Protein AF-A0A2L2WV70-F1 (afdb_monomer_lite)

Sequence (274 aa):
MVDFIDPRLIEHARKYSQLRMFSKGEVVRFGTEYWQCLVPHGYEAGEIHLPGVKAWREAEIIPWEPNLEWEKNQVCSYNEQFYQFLDEPEPAESSESNPDDGVVSVNEDDSDIEEEPTAPNPPVEEPVLTPEEDDRWGLIGEYSEELEYDYSENARDYVVAEGTVFYPVLNPNPDKLVEGVNITRDDPRNANIVAHMSRIALYHLHSIISPTNISETRRWAYEDSIQWLYNASKFKINPQLPRKREHDSCMPKVDWACATFQRDYDPNENAWLI

Radius of gyration: 33.63 Å; chains: 1; bounding box: 84×86×74 Å

pLDDT: mean 72.92, std 17.64, range [30.83, 96.5]

Secondary structure (DSSP, 8-state):
------HHHHHTPEEP-TTS-B-TT-EEEETTEEEE-SS-BBGGGTB-PPTT---EEEPPEEE--TT----TT-EEEETTEEEEE-SS-----------------------------PPPPPP-------TTT-TTEEEPPBP-TTS-----TT----EEETTEEEEESS--SPPP--BTTTB-SS--S-HHHHHHHHHHHHHHHHHHH-TT---HHHHHHHHHHHHHHHHHHTTSS---PPPPBPTTT-SBP--S------S---TTS-TT--

Foldseek 3Di:
DCPDQPVVLVVVADADDLQDWDDQQHWHDYDPDIDGHNHTDHDVSVHRDDPPDDQKDFADEDADDFPDDDDAQHWYDDPLFIKGFHVDQDPPPPPDDDDDDDDDDDDDDDDDDDDDDDDDDDPPPDPRDDLVGDSRIDTQEADDPVDDDDLPPPRQRWHDDPSTIMGGPHPPDDDDDDDPPNDDDPDPDQPLCVQLVVLQVVLVVCCVVPVPDDDPVSVVSNVVSVVVVVCVVVVVDQSQDQADQDPPPRHRDDDPPPPPVDPDDDSNDDPPPD

Structure (mmCIF, N/CA/C/O backbone):
data_AF-A0A2L2WV70-F1
#
_entry.id   AF-A0A2L2WV70-F1
#
loop_
_atom_site.group_PDB
_atom_site.id
_atom_site.type_symbol
_atom_site.label_atom_id
_atom_site.label_alt_id
_atom_site.label_comp_id
_atom_site.label_asym_id
_atom_site.label_entity_id
_atom_site.label_seq_id
_atom_site.pdbx_PDB_ins_code
_atom_site.Cartn_x
_atom_site.Cartn_y
_atom_site.Cartn_z
_atom_site.occupancy
_atom_site.B_iso_or_equiv
_atom_site.auth_seq_id
_atom_site.auth_comp_id
_atom_site.auth_asym_id
_atom_site.auth_atom_id
_atom_site.pdbx_PDB_model_num
ATOM 1 N N . MET A 1 1 ? -8.741 18.364 18.246 1.00 36.00 1 MET A N 1
ATOM 2 C CA . MET A 1 1 ? -9.370 19.200 17.199 1.00 36.00 1 MET A CA 1
ATOM 3 C C . MET A 1 1 ? -8.671 20.551 17.125 1.00 36.00 1 MET A C 1
ATOM 5 O O . MET A 1 1 ? -8.856 21.379 18.009 1.00 36.00 1 MET A O 1
ATOM 9 N N . VAL A 1 2 ? -7.814 20.756 16.122 1.00 43.88 2 VAL A N 1
ATOM 10 C CA . VAL A 1 2 ? -7.314 22.090 15.751 1.00 43.88 2 VAL A CA 1
ATOM 11 C C . VAL A 1 2 ? -7.792 22.323 14.323 1.00 43.88 2 VAL A C 1
ATOM 13 O O . VAL A 1 2 ? -7.069 22.075 13.367 1.00 43.88 2 VAL A O 1
ATOM 16 N N . ASP A 1 3 ? -9.050 22.737 14.181 1.00 55.25 3 ASP A N 1
ATOM 17 C CA . ASP A 1 3 ? -9.728 22.857 12.878 1.00 55.25 3 ASP A CA 1
ATOM 18 C C . ASP A 1 3 ? -9.296 24.103 12.082 1.00 55.25 3 ASP A C 1
ATOM 20 O O . ASP A 1 3 ? -9.877 24.434 11.049 1.00 55.25 3 ASP A O 1
ATOM 24 N N . PHE A 1 4 ? -8.270 24.821 12.551 1.00 69.31 4 PHE A N 1
ATOM 25 C CA . PHE A 1 4 ? -7.798 26.057 11.941 1.00 69.31 4 PHE A CA 1
ATOM 26 C C . PHE A 1 4 ? -6.274 26.065 11.807 1.00 69.31 4 PHE A C 1
ATOM 28 O O . PHE A 1 4 ? -5.544 26.339 12.760 1.00 69.31 4 PHE A O 1
ATOM 35 N N . ILE A 1 5 ? -5.793 25.782 10.596 1.00 72.44 5 ILE A N 1
ATOM 36 C CA . ILE A 1 5 ? -4.390 25.975 10.219 1.00 72.44 5 ILE A CA 1
ATOM 37 C C . ILE A 1 5 ? -4.166 27.476 9.992 1.00 72.44 5 ILE A C 1
ATOM 39 O O . ILE A 1 5 ? -4.899 28.094 9.220 1.00 72.44 5 ILE A O 1
ATOM 43 N N . ASP A 1 6 ? -3.152 28.066 10.638 1.00 80.12 6 ASP A N 1
ATOM 44 C CA . ASP A 1 6 ? -2.817 29.488 10.466 1.00 80.12 6 ASP A CA 1
ATOM 45 C C . ASP A 1 6 ? -2.589 29.807 8.969 1.00 80.12 6 ASP A C 1
ATOM 47 O O . ASP A 1 6 ? -1.696 29.216 8.347 1.00 80.12 6 ASP A O 1
ATOM 51 N N . PRO A 1 7 ? -3.345 30.755 8.375 1.00 79.50 7 PRO A N 1
ATOM 52 C CA . PRO A 1 7 ? -3.210 31.139 6.971 1.00 79.50 7 PRO A CA 1
ATOM 53 C C . PRO A 1 7 ? -1.781 31.507 6.551 1.00 79.50 7 PRO A C 1
ATOM 55 O O . PRO A 1 7 ? -1.397 31.279 5.405 1.00 79.50 7 PRO A O 1
ATOM 58 N N . ARG A 1 8 ? -0.953 32.021 7.470 1.00 79.94 8 ARG A N 1
ATOM 59 C CA . ARG A 1 8 ? 0.455 32.355 7.182 1.00 79.94 8 ARG A CA 1
ATOM 60 C C . ARG A 1 8 ? 1.316 31.124 6.898 1.00 79.94 8 ARG A C 1
ATOM 62 O O . ARG A 1 8 ? 2.285 31.203 6.140 1.00 79.94 8 ARG A O 1
ATOM 69 N N . LEU A 1 9 ? 0.970 29.989 7.503 1.00 78.50 9 LEU A N 1
ATOM 70 C CA . LEU A 1 9 ? 1.657 28.717 7.289 1.00 78.50 9 LEU A CA 1
ATOM 71 C C . LEU A 1 9 ? 1.251 28.077 5.955 1.00 78.50 9 LEU A C 1
ATOM 73 O O . LEU A 1 9 ? 2.065 27.398 5.334 1.00 78.50 9 LEU A O 1
ATOM 77 N N . ILE A 1 10 ? 0.032 28.349 5.479 1.00 82.50 10 ILE A N 1
ATOM 78 C CA . ILE A 1 10 ? -0.484 27.879 4.184 1.00 82.50 10 ILE A CA 1
ATOM 79 C C . ILE A 1 10 ? 0.299 28.501 3.018 1.00 82.50 10 ILE A C 1
ATOM 81 O O . ILE A 1 10 ? 0.638 27.799 2.066 1.00 82.50 10 ILE A O 1
ATOM 85 N N . GLU A 1 11 ? 0.647 29.789 3.101 1.00 79.75 11 GLU A N 1
ATOM 86 C CA . GLU A 1 11 ? 1.431 30.480 2.060 1.00 79.75 11 GLU A CA 1
ATOM 87 C C . GLU A 1 11 ? 2.828 29.871 1.861 1.00 79.75 11 GLU A C 1
ATOM 89 O O . GLU A 1 11 ? 3.354 29.850 0.748 1.00 79.75 11 GLU A O 1
ATOM 94 N N . HIS A 1 12 ? 3.413 29.330 2.932 1.00 81.56 12 HIS A N 1
ATOM 95 C CA . HIS A 1 12 ? 4.739 28.711 2.923 1.00 81.56 12 HIS A CA 1
ATOM 96 C C . HIS A 1 12 ? 4.683 27.181 2.783 1.00 81.56 12 HIS A C 1
ATOM 98 O O . HIS A 1 12 ? 5.727 26.520 2.798 1.00 81.56 12 HIS A O 1
ATOM 104 N N . ALA A 1 13 ? 3.483 26.610 2.631 1.00 83.44 13 ALA A N 1
ATOM 105 C CA . ALA A 1 13 ? 3.284 25.171 2.606 1.00 83.44 13 ALA A CA 1
ATOM 106 C C . ALA A 1 13 ? 3.893 24.549 1.345 1.00 83.44 13 ALA A C 1
ATOM 108 O O . ALA A 1 13 ? 3.518 24.834 0.203 1.00 83.44 13 ALA A O 1
ATOM 109 N N . ARG A 1 14 ? 4.840 23.635 1.554 1.00 84.75 14 ARG A N 1
ATOM 110 C CA . ARG A 1 14 ? 5.476 22.875 0.472 1.00 84.75 14 ARG A CA 1
ATOM 111 C C . ARG A 1 14 ? 4.617 21.674 0.093 1.00 84.75 14 ARG A C 1
ATOM 113 O O . ARG A 1 14 ? 3.838 21.175 0.899 1.00 84.75 14 ARG A O 1
ATOM 120 N N . LYS A 1 15 ? 4.772 21.174 -1.137 1.00 85.88 15 LYS A N 1
ATOM 121 C CA . LYS A 1 15 ? 4.115 19.928 -1.556 1.00 85.88 15 LYS A CA 1
ATOM 122 C C . LYS A 1 15 ? 4.606 18.773 -0.675 1.00 85.88 15 LYS A C 1
ATOM 124 O O . LYS A 1 15 ? 5.816 18.629 -0.493 1.00 85.88 15 LYS A O 1
ATOM 129 N N . TYR A 1 16 ? 3.680 17.966 -0.164 1.00 82.94 16 TYR A N 1
ATOM 130 C CA . TYR A 1 16 ? 4.010 16.753 0.575 1.00 82.94 16 TYR A CA 1
ATOM 131 C C . TYR A 1 16 ? 4.890 15.822 -0.275 1.00 82.94 16 TYR A C 1
ATOM 133 O O . TYR A 1 16 ? 4.695 15.684 -1.488 1.00 82.94 16 TYR A O 1
ATOM 141 N N . SER A 1 17 ? 5.868 15.199 0.377 1.00 78.19 17 SER A N 1
ATOM 142 C CA . SER A 1 17 ? 6.787 14.223 -0.201 1.00 78.19 17 SER A CA 1
ATOM 143 C C . SER A 1 17 ? 7.131 13.191 0.865 1.00 78.19 17 SER A C 1
ATOM 145 O O . SER A 1 17 ? 7.567 13.575 1.945 1.00 78.19 17 SER A O 1
ATOM 147 N N . GLN A 1 18 ? 6.998 11.904 0.540 1.00 70.69 18 GLN A N 1
ATOM 148 C CA . GLN A 1 18 ? 7.358 10.790 1.432 1.00 70.69 18 GLN A CA 1
ATOM 149 C C . GLN A 1 18 ? 8.866 10.720 1.724 1.00 70.69 18 GLN A C 1
ATOM 151 O O . GLN A 1 18 ? 9.280 10.117 2.703 1.00 70.69 18 GLN A O 1
ATOM 156 N N . LEU A 1 19 ? 9.696 11.345 0.882 1.00 73.38 19 LEU A N 1
ATOM 157 C CA . LEU A 1 19 ? 11.157 11.359 1.028 1.00 73.38 19 LEU A CA 1
ATOM 158 C C . LEU A 1 19 ? 11.665 12.496 1.926 1.00 73.38 19 LEU A C 1
ATOM 160 O O . LEU A 1 19 ? 12.873 12.695 2.043 1.00 73.38 19 LEU A O 1
ATOM 164 N N . ARG A 1 20 ? 10.764 13.312 2.480 1.00 76.69 20 ARG A N 1
ATOM 165 C CA . ARG A 1 20 ? 11.112 14.477 3.292 1.00 76.69 20 ARG A CA 1
ATOM 166 C C . ARG A 1 20 ? 10.690 14.249 4.737 1.00 76.69 20 ARG A C 1
ATOM 168 O O . ARG A 1 20 ? 9.713 13.566 5.002 1.00 76.69 20 ARG A O 1
ATOM 175 N N . MET A 1 21 ? 11.439 14.861 5.643 1.00 81.69 21 MET A N 1
ATOM 176 C CA . MET A 1 21 ? 11.140 14.898 7.067 1.00 81.69 21 MET A CA 1
ATOM 177 C C . MET A 1 21 ? 10.336 16.150 7.410 1.00 81.69 21 MET A C 1
ATOM 179 O O . MET A 1 21 ? 10.598 17.221 6.848 1.00 81.69 21 MET A O 1
ATOM 183 N N . PHE A 1 22 ? 9.393 16.015 8.337 1.00 83.56 22 PHE A N 1
ATOM 184 C CA . PHE A 1 22 ? 8.506 17.090 8.769 1.00 83.56 22 PHE A CA 1
ATOM 185 C C . PHE A 1 22 ? 8.574 17.263 10.279 1.00 83.56 22 PHE A C 1
ATOM 187 O O . PHE A 1 22 ? 8.309 16.339 11.046 1.00 83.56 22 PHE A O 1
ATOM 194 N N . SER A 1 23 ? 8.883 18.480 10.712 1.00 84.50 23 SER A N 1
ATOM 195 C CA . SER A 1 23 ? 8.865 18.830 12.131 1.00 84.50 23 SER A CA 1
ATOM 196 C C . SER A 1 23 ? 7.436 19.097 12.605 1.00 84.50 23 SER A C 1
ATOM 198 O O . SER A 1 23 ? 6.591 19.558 11.833 1.00 84.50 23 SER A O 1
ATOM 200 N N . LYS A 1 24 ? 7.173 18.877 13.898 1.00 86.25 24 LYS A N 1
ATOM 201 C CA . LYS A 1 24 ? 5.904 19.260 14.533 1.00 86.25 24 LYS A CA 1
ATOM 202 C C . LYS A 1 24 ? 5.586 20.736 14.252 1.00 86.25 24 LYS A C 1
ATOM 204 O O . LYS A 1 24 ? 6.409 21.615 14.496 1.00 86.25 24 LYS A O 1
ATOM 209 N N . GLY A 1 25 ? 4.389 20.993 13.739 1.00 84.81 25 GLY A N 1
ATOM 210 C CA . GLY A 1 25 ? 3.869 22.300 13.349 1.00 84.81 25 GLY A CA 1
ATOM 211 C C . GLY A 1 25 ? 4.066 22.674 11.874 1.00 84.81 25 GLY A C 1
ATOM 212 O O . GLY A 1 25 ? 3.448 23.645 11.441 1.00 84.81 25 GLY A O 1
ATOM 213 N N . GLU A 1 26 ? 4.871 21.938 11.093 1.00 86.25 26 GLU A N 1
ATOM 214 C CA . GLU A 1 26 ? 5.066 22.216 9.659 1.00 86.25 26 GLU A CA 1
ATOM 215 C C . GLU A 1 26 ? 3.785 21.930 8.859 1.00 86.25 26 GLU A C 1
ATOM 217 O O . GLU A 1 26 ? 3.122 20.915 9.076 1.00 86.25 26 GLU A O 1
ATOM 222 N N . VAL A 1 27 ? 3.439 22.819 7.920 1.00 87.06 27 VAL A N 1
ATOM 223 C CA . VAL A 1 27 ? 2.268 22.664 7.045 1.00 87.06 27 VAL A CA 1
ATOM 224 C C . VAL A 1 27 ? 2.701 22.215 5.656 1.00 87.06 27 VAL A C 1
ATOM 226 O O . VAL A 1 27 ? 3.612 22.780 5.044 1.00 87.06 27 VAL A O 1
ATOM 229 N N . VAL A 1 28 ? 2.016 21.200 5.138 1.00 86.75 28 VAL A N 1
ATOM 230 C CA . VAL A 1 28 ? 2.267 20.611 3.825 1.00 86.75 28 VAL A CA 1
ATOM 231 C C . VAL A 1 28 ? 1.004 20.623 2.980 1.00 86.75 28 VAL A C 1
ATOM 233 O O . VAL A 1 28 ? -0.111 20.519 3.483 1.00 86.75 28 VAL A O 1
ATOM 236 N N . ARG A 1 29 ? 1.181 20.731 1.665 1.00 86.25 29 ARG A N 1
ATOM 237 C CA . ARG A 1 29 ? 0.100 20.663 0.683 1.00 86.25 29 ARG A CA 1
ATOM 238 C C . ARG A 1 29 ? 0.059 19.279 0.043 1.00 86.25 29 ARG A C 1
ATOM 240 O O . ARG A 1 29 ? 1.031 18.880 -0.606 1.00 86.25 29 ARG A O 1
ATOM 247 N N . PHE A 1 30 ? -1.066 18.584 0.158 1.00 82.12 30 PHE A N 1
ATOM 248 C CA . PHE A 1 30 ? -1.310 17.295 -0.491 1.00 82.12 30 PHE A CA 1
ATOM 249 C C . PHE A 1 30 ? -2.616 17.366 -1.290 1.00 82.12 30 PHE A C 1
ATOM 251 O O . PHE A 1 30 ? -3.676 17.647 -0.743 1.00 82.12 30 PHE A O 1
ATOM 258 N N . GLY A 1 31 ? -2.536 17.176 -2.611 1.00 80.75 31 GLY A N 1
ATOM 259 C CA . GLY A 1 31 ? -3.683 17.392 -3.498 1.00 80.75 31 GLY A CA 1
ATOM 260 C C . GLY A 1 31 ? -4.197 18.837 -3.434 1.00 80.75 31 GLY A C 1
ATOM 261 O O . GLY A 1 31 ? -3.449 19.778 -3.722 1.00 80.75 31 GLY A O 1
ATOM 262 N N . THR A 1 32 ? -5.471 18.992 -3.071 1.00 81.75 32 THR A N 1
ATOM 263 C CA . THR A 1 32 ? -6.164 20.278 -2.868 1.00 81.75 32 THR A CA 1
ATOM 264 C C . THR A 1 32 ? -6.223 20.718 -1.404 1.00 81.75 32 THR A C 1
ATOM 266 O O . THR A 1 32 ? -6.763 21.782 -1.120 1.00 81.75 32 THR A O 1
ATOM 269 N N . GLU A 1 33 ? -5.670 19.927 -0.485 1.00 85.06 33 GLU A N 1
ATOM 270 C CA . GLU A 1 33 ? -5.794 20.122 0.959 1.00 85.06 33 GLU A CA 1
ATOM 271 C C . GLU A 1 33 ? -4.450 20.487 1.606 1.00 85.06 33 GLU A C 1
ATOM 273 O O . GLU A 1 33 ? -3.365 20.237 1.060 1.00 85.06 33 GLU A O 1
ATOM 278 N N . TYR A 1 34 ? -4.535 21.088 2.793 1.00 85.12 34 TYR A N 1
ATOM 279 C CA . TYR A 1 34 ? -3.396 21.469 3.621 1.00 85.12 34 TYR A CA 1
ATOM 280 C C . TYR A 1 34 ? -3.439 20.695 4.931 1.00 85.12 34 TYR A C 1
ATOM 282 O O . TYR A 1 34 ? -4.487 20.591 5.562 1.00 85.12 34 TYR A O 1
ATOM 290 N N . TRP A 1 35 ? -2.287 20.176 5.335 1.00 82.81 35 TRP A N 1
ATOM 291 C CA . TRP A 1 35 ? -2.136 19.316 6.502 1.00 82.81 35 TRP A CA 1
ATOM 292 C C . TRP A 1 35 ? -1.059 19.892 7.413 1.00 82.81 35 TRP A C 1
ATOM 294 O O . TRP A 1 35 ? 0.006 20.272 6.927 1.00 82.81 35 TRP A O 1
ATOM 304 N N . GLN A 1 36 ? -1.322 19.956 8.718 1.00 85.25 36 GLN A N 1
ATOM 305 C CA . GLN A 1 36 ? -0.337 20.365 9.716 1.00 85.25 36 GLN A CA 1
ATOM 306 C C . GLN A 1 36 ? 0.219 19.138 10.438 1.00 85.25 36 GLN A C 1
ATOM 308 O O . GLN A 1 36 ? -0.527 18.305 10.943 1.00 85.25 36 GLN A O 1
ATOM 313 N N . CYS A 1 37 ? 1.541 19.044 10.501 1.00 81.06 37 CYS A N 1
ATOM 314 C CA . CYS A 1 37 ? 2.252 17.981 11.192 1.00 81.06 37 CYS A CA 1
ATOM 315 C C . CYS A 1 37 ? 2.047 18.104 12.715 1.00 81.06 37 CYS A C 1
ATOM 317 O O . CYS A 1 37 ? 2.494 19.079 13.316 1.00 81.06 37 CYS A O 1
ATOM 319 N N . LEU A 1 38 ? 1.367 17.151 13.359 1.00 80.62 38 LEU A N 1
ATOM 320 C CA . LEU A 1 38 ? 1.151 17.159 14.819 1.00 80.62 38 LEU A CA 1
ATOM 321 C C . LEU A 1 38 ? 2.256 16.420 15.587 1.00 80.62 38 LEU A C 1
ATOM 323 O O . LEU A 1 38 ? 2.595 16.804 16.711 1.00 80.62 38 LEU A O 1
ATOM 327 N N . VAL A 1 39 ? 2.836 15.401 14.955 1.00 77.81 39 VAL A N 1
ATOM 328 C CA . VAL A 1 39 ? 3.899 14.532 15.474 1.00 77.81 39 VAL A CA 1
ATOM 329 C C . VAL A 1 39 ? 5.042 14.537 14.455 1.00 77.81 39 VAL A C 1
ATOM 331 O O . VAL A 1 39 ? 4.746 14.444 13.266 1.00 77.81 39 VAL A O 1
ATOM 334 N N . PRO A 1 40 ? 6.319 14.685 14.867 1.00 80.19 40 PRO A N 1
ATOM 335 C CA . PRO A 1 40 ? 7.453 14.657 13.943 1.00 80.19 40 PRO A CA 1
ATOM 336 C C . PRO A 1 40 ? 7.425 13.416 13.044 1.00 80.19 40 PRO A C 1
ATOM 338 O O . PRO A 1 40 ? 7.212 12.311 13.525 1.00 80.19 40 PRO A O 1
ATOM 341 N N . HIS A 1 41 ? 7.646 13.606 11.745 1.00 72.56 41 HIS A N 1
ATOM 342 C CA . HIS A 1 41 ? 7.493 12.568 10.723 1.00 72.56 41 HIS A CA 1
ATOM 343 C C . HIS A 1 41 ? 8.762 12.443 9.877 1.00 72.56 41 HIS A C 1
ATOM 345 O O . HIS A 1 41 ? 9.409 13.446 9.552 1.00 72.56 41 HIS A O 1
ATOM 351 N N . GLY A 1 42 ? 9.111 11.213 9.507 1.00 69.81 42 GLY A N 1
ATOM 352 C CA . GLY A 1 42 ? 10.231 10.893 8.629 1.00 69.81 42 GLY A CA 1
ATOM 353 C C . GLY A 1 42 ? 11.110 9.764 9.160 1.00 69.81 42 GLY A C 1
ATOM 354 O O . GLY A 1 42 ? 10.938 9.278 10.273 1.00 69.81 42 GLY A O 1
ATOM 355 N N . TYR A 1 43 ? 12.099 9.375 8.354 1.00 66.94 43 TYR A N 1
ATOM 356 C CA . TYR A 1 43 ? 12.969 8.227 8.633 1.00 66.94 43 TYR A CA 1
ATOM 357 C C . TYR A 1 43 ? 13.681 8.296 9.997 1.00 66.94 43 TYR A C 1
ATOM 359 O O . TYR A 1 43 ? 13.702 7.303 10.713 1.00 66.94 43 TYR A O 1
ATOM 367 N N . GLU A 1 44 ? 14.222 9.455 10.397 1.00 69.25 44 GLU A N 1
ATOM 368 C CA . GLU A 1 44 ? 14.896 9.572 11.708 1.00 69.25 44 GLU A CA 1
ATOM 369 C C . GLU A 1 44 ? 13.918 9.557 12.890 1.00 69.25 44 GLU A C 1
ATOM 371 O O . GLU A 1 44 ? 14.327 9.275 14.011 1.00 69.25 44 GLU A O 1
ATOM 376 N N . ALA A 1 45 ? 12.641 9.866 12.651 1.00 64.19 45 ALA A N 1
ATOM 377 C CA . ALA A 1 45 ? 11.602 9.835 13.674 1.00 64.19 45 ALA A CA 1
ATOM 378 C C . ALA A 1 45 ? 10.958 8.445 13.817 1.00 64.19 45 ALA A C 1
ATOM 380 O O . ALA A 1 45 ? 10.141 8.260 14.708 1.00 64.19 45 ALA A O 1
ATOM 381 N N . GLY A 1 46 ? 11.296 7.486 12.943 1.00 61.81 46 GLY A N 1
ATOM 382 C CA . GLY A 1 46 ? 10.689 6.150 12.925 1.00 61.81 46 GLY A CA 1
ATOM 383 C C . GLY A 1 46 ? 9.240 6.117 12.429 1.00 61.81 46 GLY A C 1
ATOM 384 O O . GLY A 1 46 ? 8.648 5.048 12.375 1.00 61.81 46 GLY A O 1
ATOM 385 N N . GLU A 1 47 ? 8.688 7.262 12.021 1.00 62.84 47 GLU A N 1
ATOM 386 C CA . GLU A 1 47 ? 7.261 7.441 11.763 1.00 62.84 47 GLU A CA 1
ATOM 387 C C . GLU A 1 47 ? 7.007 7.891 10.321 1.00 62.84 47 GLU A C 1
ATOM 389 O O . GLU A 1 47 ? 7.229 9.055 9.966 1.00 62.84 47 GLU A O 1
ATOM 394 N N . ILE A 1 48 ? 6.561 6.961 9.465 1.00 62.06 48 ILE A N 1
ATOM 395 C CA . ILE A 1 48 ? 6.291 7.195 8.036 1.00 62.06 48 ILE A CA 1
ATOM 396 C C . ILE A 1 48 ? 4.816 6.908 7.728 1.00 62.06 48 ILE A C 1
ATOM 398 O O . ILE A 1 48 ? 4.446 5.885 7.167 1.00 62.06 48 ILE A O 1
ATOM 402 N N . HIS A 1 49 ? 3.960 7.875 8.032 1.00 62.28 49 HIS A N 1
ATOM 403 C CA . HIS A 1 49 ? 2.555 7.870 7.636 1.00 62.28 49 HIS A CA 1
ATOM 404 C C . HIS A 1 49 ? 2.314 8.397 6.211 1.00 62.28 49 HIS A C 1
ATOM 406 O O . HIS A 1 49 ? 2.909 9.395 5.781 1.00 62.28 49 HIS A O 1
ATOM 412 N N . LEU A 1 50 ? 1.379 7.761 5.502 1.00 61.25 50 LEU A N 1
ATOM 413 C CA . LEU A 1 50 ? 0.813 8.252 4.247 1.00 61.25 50 LEU A CA 1
ATOM 414 C C . LEU A 1 50 ? -0.346 9.221 4.546 1.00 61.25 50 LEU A C 1
ATOM 416 O O . LEU A 1 50 ? -1.350 8.801 5.123 1.00 61.25 50 LEU A O 1
ATOM 420 N N . PRO A 1 51 ? -0.269 10.505 4.151 1.00 60.78 51 PRO A N 1
ATOM 421 C CA . PRO A 1 51 ? -1.364 11.440 4.362 1.00 60.78 51 PRO A CA 1
ATOM 422 C C . PRO A 1 51 ? -2.599 10.995 3.579 1.00 60.78 51 PRO A C 1
ATOM 424 O O . PRO A 1 51 ? -2.513 10.631 2.405 1.00 60.78 51 PRO A O 1
ATOM 427 N N . GLY A 1 52 ? -3.751 11.038 4.247 1.00 63.66 52 GLY A N 1
ATOM 428 C CA . GLY A 1 52 ? -5.041 10.625 3.693 1.00 63.66 52 GLY A CA 1
ATOM 429 C C . GLY A 1 52 ? -5.365 9.136 3.846 1.00 63.66 52 GLY A C 1
ATOM 430 O O . GLY A 1 52 ? -6.498 8.750 3.570 1.00 63.66 52 GLY A O 1
ATOM 431 N N . VAL A 1 53 ? -4.430 8.302 4.318 1.00 68.88 53 VAL A N 1
ATOM 432 C CA . VAL A 1 53 ? -4.730 6.905 4.660 1.00 68.88 53 VAL A CA 1
ATOM 433 C C . VAL A 1 53 ? -5.290 6.860 6.078 1.00 68.88 53 VAL A C 1
ATOM 435 O O . VAL A 1 53 ? -4.576 7.106 7.046 1.00 68.88 53 VAL A O 1
ATOM 438 N N . LYS A 1 54 ? -6.585 6.560 6.202 1.00 71.56 54 LYS A N 1
ATOM 439 C CA . LYS A 1 54 ? -7.224 6.245 7.485 1.00 71.56 54 LYS A CA 1
ATOM 440 C C . LYS A 1 54 ? -7.215 4.730 7.664 1.00 71.56 54 LYS A C 1
ATOM 442 O O . LYS A 1 54 ? -8.084 4.052 7.123 1.00 71.56 54 LYS A O 1
ATOM 447 N N . ALA A 1 55 ? -6.207 4.220 8.369 1.00 75.69 55 ALA A N 1
ATOM 448 C CA . ALA A 1 55 ? -6.105 2.794 8.679 1.00 75.69 55 ALA A CA 1
ATOM 449 C C . ALA A 1 55 ? -7.127 2.354 9.738 1.00 75.69 55 ALA A C 1
ATOM 451 O O . ALA A 1 55 ? -7.533 1.202 9.736 1.00 75.69 55 ALA A O 1
ATOM 452 N N . TRP A 1 56 ? -7.592 3.282 10.576 1.00 81.94 56 TRP A N 1
ATOM 453 C CA . TRP A 1 56 ? -8.517 3.027 11.679 1.00 81.94 56 TRP A CA 1
ATOM 454 C C . TRP A 1 56 ? -9.900 3.615 11.414 1.00 81.94 56 TRP A C 1
ATOM 456 O O . TRP A 1 56 ? -10.028 4.687 10.807 1.00 81.94 56 TRP A O 1
ATOM 466 N N . ARG A 1 57 ? -10.935 2.932 11.905 1.00 85.56 57 ARG A N 1
ATOM 467 C CA . ARG A 1 57 ? -12.306 3.440 11.943 1.00 85.56 57 ARG A CA 1
ATOM 468 C C . ARG A 1 57 ? -12.894 3.269 13.338 1.00 85.56 57 ARG A C 1
ATOM 470 O O . ARG A 1 57 ? -12.649 2.265 13.994 1.00 85.56 57 ARG A O 1
ATOM 477 N N . GLU A 1 58 ? -13.666 4.262 13.758 1.00 88.88 58 GLU A N 1
ATOM 478 C CA . GLU A 1 58 ? -14.454 4.208 14.989 1.00 88.88 58 GLU A CA 1
ATOM 479 C C . GLU A 1 58 ? -15.546 3.140 14.854 1.00 88.88 58 GLU A C 1
ATOM 481 O O . GLU A 1 58 ? -16.231 3.059 13.825 1.00 88.88 58 GLU A O 1
ATOM 486 N N . ALA A 1 59 ? -15.671 2.300 15.878 1.00 87.12 59 ALA A N 1
ATOM 487 C CA . ALA A 1 59 ? -16.764 1.352 16.008 1.00 87.12 59 ALA A CA 1
ATOM 488 C C . ALA A 1 59 ? -18.021 2.061 16.523 1.00 87.12 59 ALA A C 1
ATOM 490 O O . ALA A 1 59 ? -17.948 3.037 17.269 1.00 87.12 59 ALA A O 1
ATOM 491 N N . GLU A 1 60 ? -19.186 1.551 16.134 1.00 88.62 60 GLU A N 1
ATOM 492 C CA . GLU A 1 60 ? -20.445 1.974 16.735 1.00 88.62 60 GLU A CA 1
ATOM 493 C C . GLU A 1 60 ? -20.585 1.309 18.106 1.00 88.62 60 GLU A C 1
ATOM 495 O O . GLU A 1 60 ? -20.508 0.086 18.213 1.00 88.62 60 GLU A O 1
ATOM 500 N N . ILE A 1 61 ? -20.747 2.127 19.147 1.00 89.62 61 ILE A N 1
ATOM 501 C CA . ILE A 1 61 ? -20.840 1.680 20.538 1.00 89.62 61 ILE A CA 1
ATOM 502 C C . ILE A 1 61 ? -22.291 1.821 20.985 1.00 89.62 61 ILE A C 1
ATOM 504 O O . ILE A 1 61 ? -22.833 2.930 21.001 1.00 89.62 61 ILE A O 1
ATOM 508 N N . ILE A 1 62 ? -22.900 0.710 21.387 1.00 90.56 62 ILE A N 1
ATOM 509 C CA . ILE A 1 62 ? -24.288 0.663 21.857 1.00 90.56 62 ILE A CA 1
ATOM 510 C C . ILE A 1 62 ? -24.276 0.354 23.364 1.00 90.56 62 ILE A C 1
ATOM 512 O O . ILE A 1 62 ? -23.595 -0.581 23.779 1.00 90.56 62 ILE A O 1
ATOM 516 N N . PRO A 1 63 ? -24.975 1.111 24.228 1.00 90.25 63 PRO A N 1
ATOM 517 C CA . PRO A 1 63 ? -25.066 0.747 25.641 1.00 90.25 63 PRO A CA 1
ATOM 518 C C . PRO A 1 63 ? -25.744 -0.617 25.785 1.00 90.25 63 PRO A C 1
ATOM 520 O O . PRO A 1 63 ? -26.721 -0.898 25.092 1.00 90.25 63 PRO A O 1
ATOM 523 N N . TRP A 1 64 ? -25.226 -1.469 26.669 1.00 90.06 64 TRP A N 1
ATOM 524 C CA . TRP A 1 64 ? -25.817 -2.787 26.861 1.00 90.06 64 TRP A CA 1
ATOM 525 C C . TRP A 1 64 ? -27.234 -2.681 27.442 1.00 90.06 64 TRP A C 1
ATOM 527 O O . TRP A 1 64 ? -27.450 -2.028 28.467 1.00 90.06 64 TRP A O 1
ATOM 537 N N . GLU A 1 65 ? -28.190 -3.355 26.800 1.00 84.81 65 GLU A N 1
ATOM 538 C CA . GLU A 1 65 ? -29.574 -3.461 27.255 1.00 84.81 65 GLU A CA 1
ATOM 539 C C . GLU A 1 65 ? -30.019 -4.933 27.293 1.00 84.81 65 GLU A C 1
ATOM 541 O O . GLU A 1 65 ? -29.703 -5.708 26.382 1.00 84.81 65 GLU A O 1
ATOM 546 N N . PRO A 1 66 ? -30.785 -5.339 28.322 1.00 80.75 66 PRO A N 1
ATOM 547 C CA . PRO A 1 66 ? -31.284 -6.701 28.422 1.00 80.75 66 PRO A CA 1
ATOM 548 C C . PRO A 1 66 ? -32.311 -6.994 27.317 1.00 80.75 66 PRO A C 1
ATOM 550 O O . PRO A 1 66 ? -33.241 -6.216 27.104 1.00 80.75 66 PRO A O 1
ATOM 553 N N . ASN A 1 67 ? -32.190 -8.165 26.681 1.00 77.94 67 ASN A N 1
ATOM 554 C CA . ASN A 1 67 ? -33.019 -8.637 25.554 1.00 77.94 67 ASN A CA 1
ATOM 555 C C . ASN A 1 67 ? -32.824 -7.898 24.219 1.00 77.94 67 ASN A C 1
ATOM 557 O O . ASN A 1 67 ? -33.666 -8.028 23.329 1.00 77.94 67 ASN A O 1
ATOM 561 N N . LEU A 1 68 ? -31.747 -7.129 24.059 1.00 83.31 68 LEU A N 1
ATOM 562 C CA . LEU A 1 68 ? -31.357 -6.641 22.740 1.00 83.31 68 LEU A CA 1
ATOM 563 C C . LEU A 1 68 ? -30.726 -7.790 21.937 1.00 83.31 68 LEU A C 1
ATOM 565 O O . LEU A 1 68 ? -29.892 -8.528 22.461 1.00 83.31 68 LEU A O 1
ATOM 569 N N . GLU A 1 69 ? -31.133 -7.953 20.679 1.00 83.44 69 GLU A N 1
ATOM 570 C CA . GLU A 1 69 ? -30.496 -8.900 19.760 1.00 83.44 69 GLU A CA 1
ATOM 571 C C . GLU A 1 69 ? -29.208 -8.279 19.212 1.00 83.44 69 GLU A C 1
ATOM 573 O O . GLU A 1 69 ? -29.237 -7.196 18.624 1.00 83.44 69 GLU A O 1
ATOM 578 N N . TRP A 1 70 ? -28.086 -8.967 19.419 1.00 84.56 70 TRP A N 1
ATOM 579 C CA . TRP A 1 70 ? -26.763 -8.515 19.001 1.00 84.56 70 TRP A CA 1
ATOM 580 C C . TRP A 1 70 ? -26.298 -9.276 17.764 1.00 84.56 70 TRP A C 1
ATOM 582 O O . TRP A 1 70 ? -26.470 -10.489 17.659 1.00 84.56 70 TRP A O 1
ATOM 592 N N . GLU A 1 71 ? -25.681 -8.560 16.828 1.00 85.75 71 GLU A N 1
ATOM 593 C CA . GLU A 1 71 ? -25.022 -9.161 15.669 1.00 85.75 71 GLU A CA 1
ATOM 594 C C . GLU A 1 71 ? -23.530 -9.385 15.943 1.00 85.75 71 GLU A C 1
ATOM 596 O O . GLU A 1 71 ? -22.888 -8.643 16.693 1.00 85.75 71 GLU A O 1
ATOM 601 N N . LYS A 1 72 ? -22.938 -10.385 15.280 1.00 85.19 72 LYS A N 1
ATOM 602 C CA . LYS A 1 72 ? -21.509 -10.696 15.401 1.00 85.19 72 LYS A CA 1
ATOM 603 C C . LYS A 1 72 ? -20.631 -9.460 15.151 1.00 85.19 72 LYS A C 1
ATOM 605 O O . LYS A 1 72 ? -20.673 -8.850 14.078 1.00 85.19 72 LYS A O 1
ATOM 610 N N . ASN A 1 73 ? -19.728 -9.182 16.088 1.00 84.00 73 ASN A N 1
ATOM 611 C CA . ASN A 1 73 ? -18.803 -8.046 16.150 1.00 84.00 73 ASN A CA 1
ATOM 612 C C . ASN A 1 73 ? -19.425 -6.677 16.465 1.00 84.00 73 ASN A C 1
ATOM 614 O O . ASN A 1 73 ? -18.759 -5.654 16.272 1.00 84.00 73 ASN A O 1
ATOM 618 N N . GLN A 1 74 ? -20.675 -6.623 16.924 1.00 87.31 74 GLN A N 1
ATOM 619 C CA . GLN A 1 74 ? -21.184 -5.398 17.533 1.00 87.31 74 GLN A CA 1
ATOM 620 C C . GLN A 1 74 ? -20.475 -5.136 18.861 1.00 87.31 74 GLN A C 1
ATOM 622 O O . GLN A 1 74 ? -20.094 -6.070 19.569 1.00 87.31 74 GLN A O 1
ATOM 627 N N . VAL A 1 75 ? -20.279 -3.852 19.163 1.00 90.06 75 VAL A N 1
ATOM 628 C CA . VAL A 1 75 ? -19.580 -3.404 20.365 1.00 90.06 75 VAL A CA 1
ATOM 629 C C . VAL A 1 75 ? -20.589 -2.819 21.340 1.00 90.06 75 VAL A C 1
ATOM 631 O O . VAL A 1 75 ? -21.320 -1.884 20.995 1.00 90.06 75 VAL A O 1
ATOM 634 N N . CYS A 1 76 ? -20.608 -3.341 22.565 1.00 90.62 76 CYS A N 1
ATOM 635 C CA . CYS A 1 76 ? -21.419 -2.794 23.640 1.00 90.62 76 CYS A CA 1
ATOM 636 C C . CYS A 1 76 ? -20.578 -2.072 24.692 1.00 90.62 76 CYS A C 1
ATOM 638 O O . CYS A 1 76 ? -19.431 -2.444 24.939 1.00 90.62 76 CYS A O 1
ATOM 640 N N . SER A 1 77 ? -21.159 -1.070 25.352 1.00 91.25 77 SER A N 1
ATOM 641 C CA . SER A 1 77 ? -20.599 -0.492 26.577 1.00 91.25 77 SER A CA 1
ATOM 642 C C . SER A 1 77 ? -21.363 -0.971 27.810 1.00 91.25 77 SER A C 1
ATOM 644 O O . SER A 1 77 ? -22.594 -0.918 27.863 1.00 91.25 77 SER A O 1
ATOM 646 N N . TYR A 1 78 ? -20.625 -1.442 28.811 1.00 89.19 78 TYR A N 1
ATOM 647 C CA . TYR A 1 78 ? -21.155 -1.908 30.092 1.00 89.19 78 TYR A CA 1
ATOM 648 C C . TYR A 1 78 ? -20.116 -1.631 31.186 1.00 89.19 78 TYR A C 1
ATOM 650 O O . TYR A 1 78 ? -18.936 -1.878 30.975 1.00 89.19 78 TYR A O 1
ATOM 658 N N . ASN A 1 79 ? -20.524 -1.058 32.325 1.00 86.62 79 ASN A N 1
ATOM 659 C CA . ASN A 1 79 ? -19.637 -0.754 33.466 1.00 86.62 79 ASN A CA 1
ATOM 660 C C . ASN A 1 79 ? -18.317 -0.022 33.120 1.00 86.62 79 ASN A C 1
ATOM 662 O O . ASN A 1 79 ? -17.260 -0.360 33.639 1.00 86.62 79 ASN A O 1
ATOM 666 N N . GLU A 1 80 ? -18.370 0.998 32.253 1.00 85.00 80 GLU A N 1
ATOM 667 C CA . GLU A 1 80 ? -17.185 1.749 31.769 1.00 85.00 80 GLU A CA 1
ATOM 668 C C . GLU A 1 80 ? -16.189 0.917 30.936 1.00 85.00 80 GLU A C 1
ATOM 670 O O . GLU A 1 80 ? -15.128 1.414 30.561 1.00 85.00 80 GLU A O 1
ATOM 675 N N . GLN A 1 81 ? -16.548 -0.320 30.593 1.00 88.94 81 GLN A N 1
ATOM 676 C CA . GLN A 1 81 ? -15.793 -1.220 29.731 1.00 88.94 81 GLN A CA 1
ATOM 677 C C . GLN A 1 81 ? -16.531 -1.451 28.409 1.00 88.94 81 GLN A C 1
ATOM 679 O O . GLN A 1 81 ? -17.720 -1.139 28.260 1.00 88.94 81 GLN A O 1
ATOM 684 N N . PHE A 1 82 ? -15.801 -1.980 27.430 1.00 91.00 82 PHE A N 1
ATOM 685 C CA . PHE A 1 82 ? -16.321 -2.271 26.101 1.00 91.00 82 PHE A CA 1
ATOM 686 C C . PHE A 1 82 ? -16.174 -3.755 25.794 1.00 91.00 82 PHE A C 1
ATOM 688 O O . PHE A 1 82 ? -15.135 -4.348 26.082 1.00 91.00 82 PHE A O 1
ATOM 695 N N . TYR A 1 83 ? -17.202 -4.334 25.182 1.00 89.62 83 TYR A N 1
ATOM 696 C CA . TYR A 1 83 ? -17.241 -5.751 24.838 1.00 89.62 83 TYR A CA 1
ATOM 697 C C . TYR A 1 83 ? -17.651 -5.936 23.385 1.00 89.62 83 TYR A C 1
ATOM 699 O O . TYR A 1 83 ? -18.459 -5.172 22.861 1.00 89.62 83 TYR A O 1
ATOM 707 N N . GLN A 1 84 ? -17.108 -6.963 22.744 1.00 90.12 84 GLN A N 1
ATOM 708 C CA . GLN A 1 84 ? -17.457 -7.398 21.399 1.00 90.12 84 GLN A CA 1
ATOM 709 C C . GLN A 1 84 ? -18.298 -8.671 21.471 1.00 90.12 84 GLN A C 1
ATOM 711 O O . GLN A 1 84 ? -17.928 -9.616 22.161 1.00 90.12 84 GLN A O 1
ATOM 716 N N . PHE A 1 85 ? -19.391 -8.731 20.715 1.00 88.94 85 PHE A N 1
ATOM 717 C CA . PHE A 1 85 ? -20.192 -9.949 20.601 1.00 88.94 85 PHE A CA 1
ATOM 718 C C . PHE A 1 85 ? -19.566 -10.946 19.605 1.00 88.94 85 PHE A C 1
ATOM 720 O O . PHE A 1 85 ? -19.327 -10.590 18.446 1.00 88.94 85 PHE A O 1
ATOM 727 N N . LEU A 1 86 ? -19.308 -12.188 20.027 1.00 84.62 86 LEU A N 1
ATOM 728 C CA . LEU A 1 86 ? -18.558 -13.200 19.259 1.00 84.62 86 LEU A CA 1
ATOM 729 C C . LEU A 1 86 ? -19.437 -14.251 18.555 1.00 84.62 86 LEU A C 1
ATOM 731 O O . LEU A 1 86 ? -18.945 -14.936 17.654 1.00 84.62 86 LEU A O 1
ATOM 735 N N . ASP A 1 87 ? -20.740 -14.301 18.868 1.00 77.44 87 ASP A N 1
ATOM 736 C CA . ASP A 1 87 ? -21.756 -15.258 18.368 1.00 77.44 87 ASP A CA 1
ATOM 737 C C . ASP A 1 87 ? -21.534 -16.714 18.836 1.00 77.44 87 ASP A C 1
ATOM 739 O O . ASP A 1 87 ? -22.463 -17.367 19.309 1.00 77.44 87 ASP A O 1
ATOM 743 N N . GLU A 1 88 ? -20.290 -17.194 18.814 1.00 74.12 88 GLU A N 1
ATOM 744 C CA . GLU A 1 88 ? -19.873 -18.484 19.373 1.00 74.12 88 GLU A CA 1
ATOM 745 C C . GLU A 1 88 ? -18.949 -18.255 20.582 1.00 74.12 88 GLU A C 1
ATOM 747 O O . GLU A 1 88 ? -18.113 -17.349 20.531 1.00 74.12 88 GLU A O 1
ATOM 752 N N . PRO A 1 89 ? -19.077 -19.042 21.670 1.00 60.81 89 PRO A N 1
ATOM 753 C CA . PRO A 1 89 ? -18.121 -18.979 22.768 1.00 60.81 89 PRO A CA 1
ATOM 754 C C . PRO A 1 89 ? -16.738 -19.381 22.247 1.00 60.81 89 PRO A C 1
ATOM 756 O O . PRO A 1 89 ? -16.612 -20.385 21.537 1.00 60.81 89 PRO A O 1
ATOM 759 N N . GLU A 1 90 ? -15.711 -18.602 22.592 1.00 56.53 90 GLU A N 1
ATOM 760 C CA . GLU A 1 90 ? -14.320 -18.921 22.257 1.00 56.53 90 GLU A CA 1
ATOM 761 C C . GLU A 1 90 ? -14.019 -20.378 22.653 1.00 56.53 90 GLU A C 1
ATOM 763 O O . GLU A 1 90 ? -14.317 -20.780 23.787 1.00 56.53 90 GLU A O 1
ATOM 768 N N . PRO A 1 91 ? -13.455 -21.210 21.756 1.00 49.84 91 PRO A N 1
ATOM 769 C CA . PRO A 1 91 ? -13.034 -22.544 22.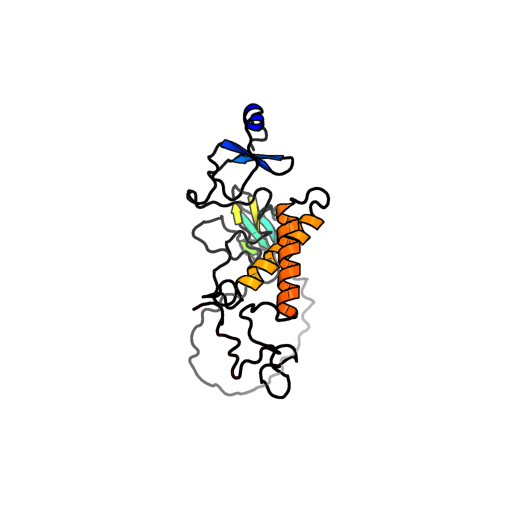137 1.00 49.84 91 PRO A CA 1
ATOM 770 C C . PRO A 1 91 ? -11.934 -22.384 23.182 1.00 49.84 91 PRO A C 1
ATOM 772 O O . PRO A 1 91 ? -10.820 -21.988 22.850 1.00 49.84 91 PRO A O 1
ATOM 775 N N . ALA A 1 92 ? -12.266 -22.669 24.445 1.00 44.50 92 ALA A N 1
ATOM 776 C CA . ALA A 1 92 ? -11.319 -22.642 25.548 1.00 44.50 92 ALA A CA 1
ATOM 777 C C . ALA A 1 92 ? -10.025 -23.322 25.097 1.00 44.50 92 ALA A C 1
ATOM 779 O O . ALA A 1 92 ? -10.063 -24.495 24.712 1.00 44.50 92 ALA A O 1
ATOM 780 N N . GLU A 1 93 ? -8.911 -22.581 25.098 1.00 42.06 93 GLU A N 1
ATOM 781 C CA . GLU A 1 93 ? -7.608 -23.133 24.751 1.00 42.06 93 GLU A CA 1
ATOM 782 C C . GLU A 1 93 ? -7.389 -24.380 25.605 1.00 42.06 93 GLU A C 1
ATOM 784 O O . GLU A 1 93 ? -7.173 -24.320 26.821 1.00 42.06 93 GLU A O 1
ATOM 789 N N . SER A 1 94 ? -7.519 -25.545 24.974 1.00 34.59 94 SER A N 1
ATOM 790 C CA . SER A 1 94 ? -7.305 -26.816 25.628 1.00 34.59 94 SER A CA 1
ATOM 791 C C . SER A 1 94 ? -5.821 -26.894 25.934 1.00 34.59 94 SER A C 1
ATOM 793 O O . SER A 1 94 ? -5.022 -27.273 25.080 1.00 34.59 94 SER A O 1
ATOM 795 N N . SER A 1 95 ? -5.448 -26.499 27.149 1.00 36.16 95 SER A N 1
ATOM 796 C CA . SER A 1 95 ? -4.156 -26.838 27.726 1.00 36.16 95 SER A CA 1
ATOM 797 C C . SER A 1 95 ? -3.933 -28.341 27.536 1.00 36.16 95 SER A C 1
ATOM 799 O O . SER A 1 95 ? -4.639 -29.175 28.110 1.00 36.16 95 SER A O 1
ATOM 801 N N . GLU A 1 96 ? -3.000 -28.684 26.649 1.00 38.34 96 GLU A N 1
ATOM 802 C CA . GLU A 1 96 ? -2.588 -30.055 26.390 1.00 38.34 96 GLU A CA 1
ATOM 803 C C . GLU A 1 96 ? -2.074 -30.658 27.702 1.00 38.34 96 GLU A C 1
ATOM 805 O O . GLU A 1 96 ? -0.950 -30.411 28.141 1.00 38.34 96 GLU A O 1
ATOM 810 N N . SER A 1 97 ? -2.915 -31.456 28.353 1.00 34.78 97 SER A N 1
ATOM 811 C CA . SER A 1 97 ? -2.486 -32.397 29.377 1.00 34.78 97 SER A CA 1
ATOM 812 C C . SER A 1 97 ? -2.439 -33.782 28.739 1.00 34.78 97 SER A C 1
ATOM 814 O O . SER A 1 97 ? -3.401 -34.260 28.145 1.00 34.78 97 SER A O 1
ATOM 816 N N . ASN A 1 98 ? -1.238 -34.357 28.786 1.00 39.03 98 ASN A N 1
ATOM 817 C CA . ASN A 1 98 ? -0.824 -35.601 28.144 1.00 39.03 98 ASN A CA 1
ATOM 818 C C . ASN A 1 98 ? -1.815 -36.769 28.338 1.00 39.03 98 ASN A C 1
ATOM 820 O O . ASN A 1 98 ? -2.369 -36.910 29.429 1.00 39.03 98 ASN A O 1
ATOM 824 N N . PRO A 1 99 ? -1.953 -37.673 27.349 1.00 37.31 99 PRO A N 1
ATOM 825 C CA . PRO A 1 99 ? -2.746 -38.880 27.505 1.00 37.31 99 PRO A CA 1
ATOM 826 C C . PRO A 1 99 ? -1.940 -39.922 28.289 1.00 37.31 99 PRO A C 1
ATOM 828 O O . PRO A 1 99 ? -0.972 -40.483 27.773 1.00 37.31 99 PRO A O 1
ATOM 831 N N . ASP A 1 100 ? -2.352 -40.185 29.526 1.00 34.38 100 ASP A N 1
ATOM 832 C CA . ASP A 1 100 ? -2.001 -41.407 30.247 1.00 34.38 100 ASP A CA 1
ATOM 833 C C . ASP A 1 100 ? -3.270 -42.220 30.529 1.00 34.38 100 ASP A C 1
ATOM 835 O O . ASP A 1 100 ? -4.346 -41.671 30.760 1.00 34.38 100 ASP A O 1
ATOM 839 N N . ASP A 1 101 ? -3.076 -43.532 30.499 1.00 33.88 101 ASP A N 1
ATOM 840 C CA . ASP A 1 101 ? -3.991 -44.624 30.820 1.00 33.88 101 ASP A CA 1
ATOM 841 C C . ASP A 1 101 ? -5.080 -45.061 29.814 1.00 33.88 101 ASP A C 1
ATOM 843 O O . ASP A 1 101 ? -6.159 -44.500 29.659 1.00 33.88 101 ASP A O 1
ATOM 847 N N . GLY A 1 102 ? -4.826 -46.250 29.251 1.00 33.72 102 GLY A N 1
ATOM 848 C CA . GLY A 1 102 ? -5.527 -47.428 29.771 1.00 33.72 102 GLY A CA 1
ATOM 849 C C . GLY A 1 102 ? -6.899 -47.733 29.172 1.00 33.72 102 GLY A C 1
ATOM 850 O O . GLY A 1 102 ? -7.937 -47.326 29.677 1.00 33.72 102 GLY A O 1
ATOM 851 N N . VAL A 1 103 ? -6.892 -48.585 28.147 1.00 32.88 103 VAL A N 1
ATOM 852 C CA . VAL A 1 103 ? -8.057 -49.279 27.574 1.00 32.88 103 VAL A CA 1
ATOM 853 C C . VAL A 1 103 ? -8.967 -49.889 28.655 1.00 32.88 103 VAL A C 1
ATOM 855 O O . VAL A 1 103 ? -8.552 -50.798 29.374 1.00 32.88 103 VAL A O 1
ATOM 858 N N . VAL A 1 104 ? -10.244 -49.490 28.672 1.00 32.69 104 VAL A N 1
ATOM 859 C CA . VAL A 1 104 ? -11.343 -50.248 29.295 1.00 32.69 104 VAL A 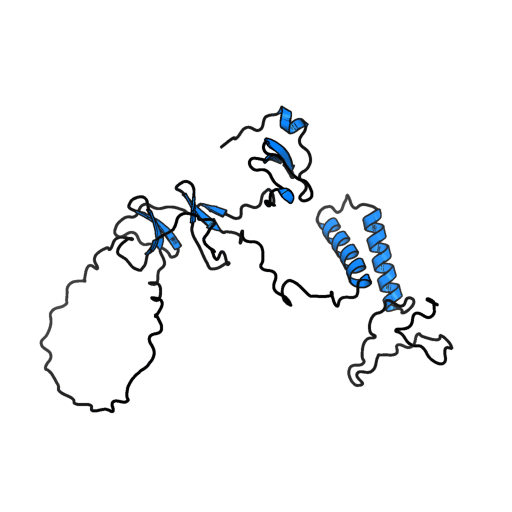CA 1
ATOM 860 C C . VAL A 1 104 ? -12.292 -50.715 28.192 1.00 32.69 104 VAL A C 1
ATOM 862 O O . VAL A 1 104 ? -12.856 -49.913 27.452 1.00 32.69 104 VAL A O 1
ATOM 865 N N . SER A 1 105 ? -12.438 -52.035 28.060 1.00 32.75 105 SER A N 1
ATOM 866 C CA . SER A 1 105 ? -13.454 -52.664 27.215 1.00 32.75 105 SER A CA 1
ATOM 867 C C . SER A 1 105 ? -14.771 -52.810 27.976 1.00 32.75 105 SER A C 1
ATOM 869 O O . SER A 1 105 ? -14.781 -53.378 29.063 1.00 32.75 105 SER A O 1
ATOM 871 N N . VAL A 1 106 ? -15.827 -52.288 27.344 1.00 36.56 106 VAL A N 1
ATOM 872 C CA . VAL A 1 106 ? -17.185 -52.832 27.142 1.00 36.56 106 VAL A CA 1
ATOM 873 C C . VAL A 1 106 ? -17.794 -53.648 28.285 1.00 36.56 106 VAL A C 1
ATOM 875 O O . VAL A 1 106 ? -17.279 -54.707 28.621 1.00 36.56 106 VAL A O 1
ATOM 878 N N . ASN A 1 107 ? -18.967 -53.216 28.760 1.00 30.83 107 ASN A N 1
ATOM 879 C CA . ASN A 1 107 ? -20.178 -54.044 28.746 1.00 30.83 107 ASN A CA 1
ATOM 880 C C . ASN A 1 107 ? -21.430 -53.160 28.784 1.00 30.83 107 ASN A C 1
ATOM 882 O O . ASN A 1 107 ? -21.563 -52.277 29.630 1.00 30.83 107 ASN A O 1
ATOM 886 N N . GLU A 1 108 ? -22.294 -53.417 27.808 1.00 40.12 108 GLU A N 1
ATOM 887 C CA . GLU A 1 108 ? -23.695 -53.021 27.747 1.00 40.12 108 GLU A CA 1
ATOM 888 C C . GLU A 1 108 ? -24.446 -53.704 28.896 1.00 40.12 108 GLU A C 1
ATOM 890 O O . GLU A 1 108 ? -24.213 -54.886 29.145 1.00 40.12 108 GLU A O 1
ATOM 895 N N . ASP A 1 109 ? -25.352 -52.994 29.562 1.00 31.11 109 ASP A N 1
ATOM 896 C CA . ASP A 1 109 ? -26.523 -53.647 30.137 1.00 31.11 109 ASP A CA 1
ATOM 897 C C . ASP A 1 109 ? -27.708 -52.681 30.193 1.00 31.11 109 ASP A C 1
ATOM 899 O O . ASP A 1 109 ? -27.620 -51.526 30.613 1.00 31.11 109 ASP A O 1
ATOM 903 N N . ASP A 1 110 ? -28.790 -53.227 29.665 1.00 38.69 110 ASP A N 1
ATOM 904 C CA . ASP A 1 110 ? -30.102 -52.695 29.361 1.00 38.69 110 ASP A CA 1
ATOM 905 C C . ASP A 1 110 ? -30.992 -52.762 30.611 1.00 38.69 110 ASP A C 1
ATOM 907 O O . ASP A 1 110 ? -31.043 -53.793 31.289 1.00 38.69 110 ASP A O 1
ATOM 911 N N . SER A 1 111 ? -31.707 -51.682 30.928 1.00 34.78 111 SER A N 1
ATOM 912 C CA . SER A 1 111 ? -32.856 -51.766 31.832 1.00 34.78 111 SER A CA 1
ATOM 913 C C . SER A 1 111 ? -33.834 -50.617 31.597 1.00 34.78 111 SER A C 1
ATOM 915 O O . SER A 1 111 ? -33.589 -49.479 32.008 1.00 34.78 111 SER A O 1
ATOM 917 N N . ASP A 1 112 ? -34.950 -50.979 30.967 1.00 38.94 112 ASP A N 1
ATOM 918 C CA . ASP A 1 112 ? -36.224 -50.267 30.899 1.00 38.94 112 ASP A CA 1
ATOM 919 C C . ASP A 1 112 ? -36.613 -49.607 32.234 1.00 38.94 112 ASP A C 1
ATOM 921 O O . ASP A 1 112 ? -36.729 -50.276 33.267 1.00 38.94 112 ASP A O 1
ATOM 925 N N . ILE A 1 113 ? -36.896 -48.301 32.200 1.00 39.97 113 ILE A N 1
ATOM 926 C CA . ILE A 1 113 ? -37.600 -47.587 33.271 1.00 39.97 113 ILE A CA 1
ATOM 927 C C . ILE A 1 113 ? -38.799 -46.870 32.649 1.00 39.97 113 ILE A C 1
ATOM 929 O O . ILE A 1 113 ? -38.665 -46.096 31.705 1.00 39.97 113 ILE A O 1
ATOM 933 N N . GLU A 1 114 ? -39.969 -47.197 33.191 1.00 37.38 114 GLU A N 1
ATOM 934 C CA . GLU A 1 114 ? -41.302 -46.776 32.771 1.00 37.38 114 GLU A CA 1
ATOM 935 C C . GLU A 1 114 ? -41.464 -45.243 32.710 1.00 37.38 114 GLU A C 1
ATOM 937 O O . GLU A 1 114 ? -41.092 -44.521 33.636 1.00 37.38 114 GLU A O 1
ATOM 942 N N . GLU A 1 115 ? -42.059 -44.754 31.617 1.00 39.00 115 GLU A N 1
ATOM 943 C CA . GLU A 1 115 ? -42.441 -43.351 31.428 1.00 39.00 115 GLU A CA 1
ATOM 944 C C . GLU A 1 115 ? -43.633 -42.968 32.329 1.00 39.00 115 GLU A C 1
ATOM 946 O O . GLU A 1 115 ? -44.759 -43.428 32.121 1.00 39.00 115 GLU A O 1
ATOM 951 N N . GLU A 1 116 ? -43.420 -42.051 33.278 1.00 39.91 116 GLU A N 1
ATOM 952 C CA . GLU A 1 116 ? -44.499 -41.223 33.833 1.00 39.91 116 GLU A CA 1
ATOM 953 C C . GLU A 1 116 ? -44.669 -39.932 33.002 1.00 39.91 116 GLU A C 1
ATOM 955 O O . GLU A 1 116 ? -43.678 -39.315 32.597 1.00 39.91 116 GLU A O 1
ATOM 960 N N . PRO A 1 117 ? -45.910 -39.466 32.753 1.00 42.81 117 PRO A N 1
ATOM 961 C CA . PRO A 1 117 ? -46.163 -38.320 31.889 1.00 42.81 117 PRO A CA 1
ATOM 962 C C . PRO A 1 117 ? -45.781 -37.019 32.604 1.00 42.81 117 PRO A C 1
ATOM 964 O O . PRO A 1 117 ? -46.549 -36.464 33.391 1.00 42.81 117 PRO A O 1
ATOM 967 N N . THR A 1 118 ? -44.587 -36.507 32.310 1.00 38.62 118 THR A N 1
ATOM 968 C CA . THR A 1 118 ? -44.159 -35.184 32.773 1.00 38.62 118 THR A CA 1
ATOM 969 C C . THR A 1 118 ? -44.905 -34.111 31.980 1.00 38.62 118 THR A C 1
ATOM 971 O O . THR A 1 118 ? -44.875 -34.077 30.750 1.00 38.62 118 THR A O 1
ATOM 974 N N . ALA A 1 119 ? -45.631 -33.256 32.703 1.00 48.91 119 ALA A N 1
ATOM 975 C CA . ALA A 1 119 ? -46.307 -32.077 32.174 1.00 48.91 119 ALA A CA 1
ATOM 976 C C . ALA A 1 119 ? -45.333 -31.199 31.358 1.00 48.91 119 ALA A C 1
ATOM 978 O O . ALA A 1 119 ? -44.141 -31.182 31.664 1.00 48.91 119 ALA A O 1
ATOM 979 N N . PRO A 1 120 ? -45.804 -30.454 30.340 1.00 46.91 120 PRO A N 1
ATOM 980 C CA . PRO A 1 120 ? -44.932 -29.604 29.538 1.00 46.91 120 PRO A CA 1
ATOM 981 C C . PRO A 1 120 ? -44.224 -28.596 30.446 1.00 46.91 120 PRO A C 1
ATOM 983 O O . PRO A 1 120 ? -44.878 -27.770 31.088 1.00 46.91 120 PRO A O 1
ATOM 986 N N . ASN A 1 121 ? -42.893 -28.692 30.516 1.00 47.97 121 ASN A N 1
ATOM 987 C CA . ASN A 1 121 ? -42.064 -27.696 31.180 1.00 47.97 121 ASN A CA 1
ATOM 988 C C . ASN A 1 121 ? -42.423 -26.310 30.611 1.00 47.97 121 ASN A C 1
ATOM 990 O O . ASN A 1 121 ? -42.534 -26.175 29.387 1.00 47.97 121 ASN A O 1
ATOM 994 N N . PRO A 1 122 ? -42.641 -25.286 31.458 1.00 49.44 122 PRO A N 1
ATOM 995 C CA . PRO A 1 122 ? -42.794 -23.920 30.971 1.00 49.44 122 PRO A CA 1
ATOM 996 C C . PRO A 1 122 ? -41.534 -23.520 30.180 1.00 49.44 122 PRO A C 1
ATOM 998 O O . PRO A 1 122 ? -40.469 -24.095 30.426 1.00 49.44 122 PRO A O 1
ATOM 1001 N N . PRO A 1 123 ? -41.636 -22.578 29.221 1.00 48.22 123 PRO A N 1
ATOM 1002 C CA . PRO A 1 123 ? -40.472 -22.119 28.474 1.00 48.22 123 PRO A CA 1
ATOM 1003 C C . PRO A 1 123 ? -39.429 -21.651 29.485 1.00 48.22 123 PRO A C 1
ATOM 1005 O O . PRO A 1 123 ? -39.719 -20.814 30.339 1.00 48.22 123 PRO A O 1
ATOM 1008 N N . VAL A 1 124 ? -38.254 -22.272 29.441 1.00 51.56 124 VAL A N 1
ATOM 1009 C CA . VAL A 1 124 ? -37.112 -21.865 30.250 1.00 51.56 124 VAL A CA 1
ATOM 1010 C C . VAL A 1 124 ? -36.755 -20.467 29.761 1.00 51.56 124 VAL A C 1
ATOM 1012 O O . VAL A 1 124 ? -36.225 -20.314 28.666 1.00 51.56 124 VAL A O 1
ATOM 1015 N N . GLU A 1 125 ? -37.146 -19.444 30.518 1.00 54.06 125 GLU A N 1
ATOM 1016 C CA . GLU A 1 125 ? -36.609 -18.098 30.354 1.00 54.06 125 GLU A CA 1
ATOM 1017 C C . GLU A 1 125 ? -35.124 -18.210 30.698 1.00 54.06 125 GLU A C 1
ATOM 1019 O O . GLU A 1 125 ? -34.751 -18.266 31.872 1.00 54.06 125 GLU A O 1
ATOM 1024 N N . GLU A 1 126 ? -34.285 -18.375 29.675 1.00 60.44 126 GLU A N 1
ATOM 1025 C CA . GLU A 1 126 ? -32.841 -18.313 29.850 1.00 60.44 126 GLU A CA 1
ATOM 1026 C C . GLU A 1 126 ? -32.519 -16.964 30.504 1.00 60.44 126 GLU A C 1
ATOM 1028 O O . GLU A 1 126 ? -32.974 -15.922 30.017 1.00 60.44 126 GLU A O 1
ATOM 1033 N N . PRO A 1 127 ? -31.816 -16.955 31.649 1.00 67.00 127 PRO A N 1
ATOM 1034 C CA . PRO A 1 127 ? -31.498 -15.709 32.318 1.00 67.00 127 PRO A CA 1
ATOM 1035 C C . PRO A 1 127 ? -30.650 -14.855 31.376 1.00 67.00 127 PRO A C 1
ATOM 1037 O O . PRO A 1 127 ? -29.660 -15.325 30.820 1.00 67.00 127 PRO A O 1
ATOM 1040 N N . VAL A 1 128 ? -31.042 -13.593 31.199 1.00 72.19 128 VAL A N 1
ATOM 1041 C CA . VAL A 1 128 ? -30.246 -12.618 30.450 1.00 72.19 128 VAL A CA 1
ATOM 1042 C C . VAL A 1 128 ? -28.974 -12.347 31.250 1.00 72.19 128 VAL A C 1
ATOM 1044 O O . VAL A 1 128 ? -29.007 -11.611 32.238 1.00 72.19 128 VAL A O 1
ATOM 1047 N N . LEU A 1 129 ? -27.880 -12.989 30.851 1.00 79.94 129 LEU A N 1
ATOM 1048 C CA . LEU A 1 129 ? -26.558 -12.800 31.437 1.00 79.94 129 LEU A CA 1
ATOM 1049 C C . LEU A 1 129 ? -25.951 -11.476 30.963 1.00 79.94 129 LEU A C 1
ATOM 1051 O O . LEU A 1 129 ? -26.236 -10.994 29.862 1.00 79.94 129 LEU A O 1
ATOM 1055 N N . THR A 1 130 ? -25.136 -10.870 31.822 1.00 83.06 130 THR A N 1
ATOM 1056 C CA . THR A 1 130 ? -24.405 -9.640 31.494 1.00 83.06 130 THR A CA 1
ATOM 1057 C C . THR A 1 130 ? -23.166 -9.956 30.643 1.00 83.06 130 THR A C 1
ATOM 1059 O O . THR A 1 130 ? -22.679 -11.084 30.695 1.00 83.06 130 THR A O 1
ATOM 1062 N N . PRO A 1 131 ? -22.601 -8.988 29.892 1.00 83.25 131 PRO A N 1
ATOM 1063 C CA . PRO A 1 131 ? -21.392 -9.213 29.088 1.00 83.25 131 PRO A CA 1
ATOM 1064 C C . PRO A 1 131 ? -20.160 -9.652 29.891 1.00 83.25 131 PRO A C 1
ATOM 1066 O O . PRO A 1 131 ? -19.233 -10.212 29.328 1.00 83.25 131 PRO A O 1
ATOM 1069 N N . GLU A 1 132 ? -20.134 -9.396 31.203 1.00 82.00 132 GLU A N 1
ATOM 1070 C CA . GLU A 1 132 ? -19.066 -9.860 32.101 1.00 82.00 132 GLU A CA 1
ATOM 1071 C C . GLU A 1 132 ? -19.171 -11.355 32.443 1.00 82.00 132 GLU A C 1
ATOM 1073 O O . GLU A 1 132 ? -18.176 -11.972 32.816 1.00 82.00 132 GLU A O 1
ATOM 1078 N N . GLU A 1 133 ? -20.375 -11.921 32.365 1.00 83.06 133 GLU A N 1
ATOM 1079 C CA . GLU A 1 133 ? -20.689 -13.282 32.817 1.00 83.06 133 GLU A CA 1
ATOM 1080 C C . GLU A 1 133 ? -20.947 -14.248 31.652 1.00 83.06 133 GLU A C 1
ATOM 1082 O O . GLU A 1 133 ? -21.009 -15.458 31.864 1.00 83.06 133 GLU A O 1
ATOM 1087 N N . ASP A 1 134 ? -21.146 -13.722 30.443 1.00 84.25 134 ASP A N 1
ATOM 1088 C CA . ASP A 1 134 ? -21.516 -14.477 29.250 1.00 84.25 134 ASP A CA 1
ATOM 1089 C C . ASP A 1 134 ? -20.307 -14.674 28.326 1.00 84.25 134 ASP A C 1
ATOM 1091 O O . ASP A 1 134 ? -19.746 -13.714 27.799 1.00 84.25 134 ASP A O 1
ATOM 1095 N N . ASP A 1 135 ? -19.960 -15.937 28.073 1.00 83.44 135 ASP A N 1
ATOM 1096 C CA . ASP A 1 135 ? -18.830 -16.353 27.229 1.00 83.44 135 ASP A CA 1
ATOM 1097 C C . ASP A 1 135 ? -18.967 -15.926 25.753 1.00 83.44 135 ASP A C 1
ATOM 1099 O O . ASP A 1 135 ? -18.020 -16.036 24.975 1.00 83.44 135 ASP A O 1
ATOM 1103 N N . ARG A 1 136 ? -20.143 -15.438 25.333 1.00 85.12 136 ARG A N 1
ATOM 1104 C CA . ARG A 1 136 ? -20.369 -14.881 23.987 1.00 85.12 136 ARG A CA 1
ATOM 1105 C C . ARG A 1 136 ? -19.808 -13.467 23.817 1.00 85.12 136 ARG A C 1
ATOM 1107 O O . ARG A 1 136 ? -19.883 -12.919 22.714 1.00 85.12 136 ARG A O 1
ATOM 1114 N N . TRP A 1 137 ? -19.282 -12.868 24.884 1.00 87.31 137 TRP A N 1
ATOM 1115 C CA . TRP A 1 137 ? -18.712 -11.526 24.885 1.00 87.31 137 TRP A CA 1
ATOM 1116 C C . TRP A 1 137 ? -17.203 -11.556 25.122 1.00 87.31 137 TRP A C 1
ATOM 1118 O O . TRP A 1 137 ? -16.714 -12.105 26.104 1.00 87.31 137 TRP A O 1
ATOM 1128 N N . GLY A 1 138 ? -16.456 -10.905 24.233 1.00 86.69 138 GLY A N 1
ATOM 1129 C CA . GLY A 1 138 ? -15.027 -10.657 24.397 1.00 86.69 138 GLY A CA 1
ATOM 1130 C C . GLY A 1 138 ? -14.778 -9.267 24.973 1.00 86.69 138 GLY A C 1
ATOM 1131 O O . GLY A 1 138 ? -15.269 -8.278 24.426 1.00 86.69 138 GLY A O 1
ATOM 1132 N N . LEU A 1 139 ? -14.008 -9.166 26.058 1.00 88.00 139 LEU A N 1
ATOM 1133 C CA . LEU A 1 139 ? -13.573 -7.877 26.603 1.00 88.00 139 LEU A CA 1
ATOM 1134 C C . LEU A 1 139 ? -12.594 -7.196 25.636 1.00 88.00 139 LEU A C 1
ATOM 1136 O O . LEU A 1 139 ? -11.590 -7.786 25.240 1.00 88.00 139 LEU A O 1
ATOM 1140 N N . ILE A 1 140 ? -12.850 -5.929 25.311 1.00 87.94 140 ILE A N 1
ATOM 1141 C CA . ILE A 1 140 ? -11.965 -5.127 24.466 1.00 87.94 140 ILE A CA 1
ATOM 1142 C C . ILE A 1 140 ? -10.947 -4.406 25.354 1.00 87.94 140 ILE A C 1
ATOM 1144 O O . ILE A 1 140 ? -11.306 -3.600 26.215 1.00 87.94 140 ILE A O 1
ATOM 1148 N N . GLY A 1 141 ? -9.665 -4.692 25.131 1.00 84.31 141 GLY A N 1
ATOM 1149 C CA . GLY A 1 141 ? -8.561 -4.096 25.879 1.00 84.31 141 GLY A CA 1
ATOM 1150 C C . GLY A 1 141 ? -8.204 -2.670 25.448 1.00 84.31 141 GLY A C 1
ATOM 1151 O O . GLY A 1 141 ? -8.490 -2.225 24.331 1.00 84.31 141 GLY A O 1
ATOM 1152 N N . GLU A 1 142 ? -7.514 -1.955 26.338 1.00 84.50 142 GLU A N 1
ATOM 1153 C CA . GLU A 1 142 ? -6.836 -0.706 25.986 1.00 84.50 142 GLU A CA 1
ATOM 1154 C C . GLU A 1 142 ? -5.688 -0.969 25.003 1.00 84.50 142 GLU A C 1
ATOM 1156 O O . GLU A 1 142 ? -5.019 -2.005 25.057 1.00 84.50 142 GLU A O 1
ATOM 1161 N N . TYR A 1 143 ? -5.453 -0.015 24.101 1.00 81.69 143 TYR A N 1
ATOM 1162 C CA . TYR A 1 143 ? -4.321 -0.081 23.184 1.00 81.69 143 TYR A CA 1
ATOM 1163 C C . TYR A 1 143 ? -2.989 -0.018 23.950 1.00 81.69 143 TYR A C 1
ATOM 1165 O O . TYR A 1 143 ? -2.726 0.946 24.671 1.00 81.69 143 TYR A O 1
ATOM 1173 N N . SER A 1 144 ? -2.125 -1.014 23.747 1.00 78.69 144 SER A N 1
ATOM 1174 C CA . SER A 1 144 ? -0.780 -1.078 24.325 1.00 78.69 144 SER A CA 1
ATOM 1175 C C . SER A 1 144 ? 0.268 -1.359 23.253 1.00 78.69 144 SER A C 1
ATOM 1177 O O . SER A 1 144 ? 0.153 -2.321 22.506 1.00 78.69 144 SER A O 1
ATOM 1179 N N . GLU A 1 145 ? 1.345 -0.574 23.215 1.00 72.38 145 GLU A N 1
ATOM 1180 C CA . GLU A 1 145 ? 2.472 -0.803 22.293 1.00 72.38 145 GLU A CA 1
ATOM 1181 C C . GLU A 1 145 ? 3.247 -2.102 22.586 1.00 72.38 145 GLU A C 1
ATOM 1183 O O . GLU A 1 145 ? 4.023 -2.560 21.749 1.00 72.38 145 GLU A O 1
ATOM 1188 N N . GLU A 1 146 ? 3.069 -2.693 23.772 1.00 73.75 146 GLU A N 1
ATOM 1189 C CA . GLU A 1 146 ? 3.762 -3.923 24.176 1.00 73.75 146 GLU A CA 1
ATOM 1190 C C . GLU A 1 146 ? 3.103 -5.193 23.619 1.00 73.75 146 GLU A C 1
ATOM 1192 O O . GLU A 1 146 ? 3.748 -6.242 23.567 1.00 73.75 146 GLU A O 1
ATOM 1197 N N . LEU A 1 147 ? 1.830 -5.113 23.220 1.00 69.94 147 LEU A N 1
ATOM 1198 C CA . LEU A 1 147 ? 1.063 -6.254 22.729 1.00 69.94 147 LEU A CA 1
ATOM 1199 C C . LEU A 1 147 ? 1.155 -6.358 21.202 1.00 69.94 147 LEU A C 1
ATOM 1201 O O . LEU A 1 147 ? 1.064 -5.366 20.478 1.00 69.94 147 LEU A O 1
ATOM 1205 N N . GLU A 1 148 ? 1.333 -7.582 20.703 1.00 67.62 148 GLU A N 1
ATOM 1206 C CA . GLU A 1 148 ? 1.299 -7.870 19.270 1.00 67.62 148 GLU A CA 1
ATOM 1207 C C . GLU A 1 148 ? -0.149 -8.164 18.864 1.00 67.62 148 GLU A C 1
ATOM 1209 O O . GLU A 1 148 ? -0.687 -9.217 19.191 1.00 67.62 148 GLU A O 1
ATOM 1214 N N . TYR A 1 149 ? -0.776 -7.212 18.177 1.00 72.06 149 TYR A N 1
ATOM 1215 C CA . TYR A 1 149 ? -2.133 -7.353 17.647 1.00 72.06 149 TYR A CA 1
ATOM 1216 C C . TYR A 1 149 ? -2.110 -7.936 16.230 1.00 72.06 149 TYR A C 1
ATOM 1218 O O . TYR A 1 149 ? -1.258 -7.549 15.414 1.00 72.06 149 TYR A O 1
ATOM 1226 N N . ASP A 1 150 ? -3.061 -8.819 15.916 1.00 69.31 150 ASP A N 1
ATOM 1227 C CA . ASP A 1 150 ? -3.248 -9.327 14.558 1.00 69.31 150 ASP A CA 1
ATOM 1228 C C . ASP A 1 150 ? -4.370 -8.549 13.867 1.00 69.31 150 ASP A C 1
ATOM 1230 O O . ASP A 1 150 ? -5.551 -8.721 14.134 1.00 69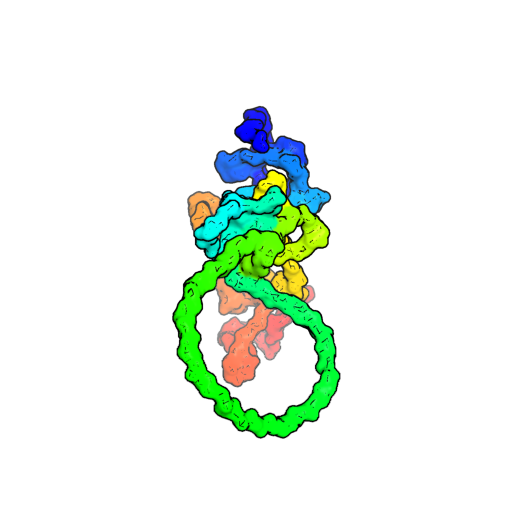.31 150 ASP A O 1
ATOM 1234 N N . TYR A 1 151 ? -3.990 -7.694 12.923 1.00 71.19 151 TYR A N 1
ATOM 1235 C CA . TYR A 1 151 ? -4.925 -6.891 12.136 1.00 71.19 151 TYR A CA 1
ATOM 1236 C C . TYR A 1 151 ? -5.178 -7.491 10.742 1.00 71.19 151 TYR A C 1
ATOM 1238 O O . TYR A 1 151 ? -5.353 -6.758 9.761 1.00 71.19 151 TYR A O 1
ATOM 1246 N N . SER A 1 152 ? -5.123 -8.821 10.617 1.00 66.38 152 SER A N 1
ATOM 1247 C CA . SER A 1 152 ? -5.464 -9.530 9.380 1.00 66.38 152 SER A CA 1
ATOM 1248 C C . SER A 1 152 ? -6.936 -9.306 8.985 1.00 66.38 152 SER A C 1
ATOM 1250 O O . SER A 1 152 ? -7.774 -8.993 9.822 1.00 66.38 152 SER A O 1
ATOM 1252 N N . GLU A 1 153 ? -7.286 -9.449 7.695 1.00 59.12 153 GLU A N 1
ATOM 1253 C CA . GLU A 1 153 ? -8.603 -9.037 7.142 1.00 59.12 153 GLU A CA 1
ATOM 1254 C C . GLU A 1 153 ? -9.835 -9.659 7.839 1.00 59.12 153 GLU A C 1
ATOM 1256 O O . GLU A 1 153 ? -10.946 -9.147 7.689 1.00 59.12 153 GLU A O 1
ATOM 1261 N N . ASN A 1 154 ? -9.644 -10.727 8.621 1.00 60.41 154 ASN A N 1
ATOM 1262 C CA . ASN A 1 154 ? -10.694 -11.399 9.387 1.00 60.41 154 ASN A CA 1
ATOM 1263 C C . ASN A 1 154 ? -10.540 -11.273 10.911 1.00 60.41 154 ASN A C 1
ATOM 1265 O O . ASN A 1 154 ? -11.498 -11.567 11.625 1.00 60.41 154 ASN A O 1
ATOM 1269 N N . ALA A 1 155 ? -9.380 -10.836 11.405 1.00 64.38 155 ALA A N 1
ATOM 1270 C CA . ALA A 1 155 ? -9.153 -10.558 12.815 1.00 64.38 155 ALA A CA 1
ATOM 1271 C C . ALA A 1 155 ? -9.628 -9.126 13.094 1.00 64.38 155 ALA A C 1
ATOM 1273 O O . ALA A 1 155 ? -8.932 -8.138 12.852 1.00 64.38 155 ALA A O 1
ATOM 1274 N N . ARG A 1 156 ? -10.887 -8.989 13.521 1.00 66.56 156 ARG A N 1
ATOM 1275 C CA . ARG A 1 156 ? -11.413 -7.707 14.008 1.00 66.56 156 ARG A CA 1
ATOM 1276 C C . ARG A 1 156 ? -10.931 -7.488 15.437 1.00 66.56 156 ARG A C 1
ATOM 1278 O O . ARG A 1 156 ? -11.732 -7.545 16.360 1.00 66.56 156 ARG A O 1
ATOM 1285 N N . ASP A 1 157 ? -9.636 -7.237 15.589 1.00 75.62 157 ASP A N 1
ATOM 1286 C CA . ASP A 1 157 ? -9.068 -6.786 16.855 1.00 75.62 157 ASP A CA 1
ATOM 1287 C C . ASP A 1 157 ? -9.516 -5.341 17.096 1.00 75.62 157 ASP A C 1
ATOM 1289 O O . ASP A 1 157 ? -9.088 -4.398 16.418 1.00 75.62 157 ASP A O 1
ATOM 1293 N N . TYR A 1 158 ? -10.444 -5.178 18.037 1.00 81.88 158 TYR A N 1
ATOM 1294 C CA . TYR A 1 158 ? -10.863 -3.870 18.519 1.00 81.88 158 TYR A CA 1
ATOM 1295 C C . TYR A 1 158 ? -9.877 -3.375 19.575 1.00 81.88 158 TYR A C 1
ATOM 1297 O O . TYR A 1 158 ? -9.380 -4.142 20.397 1.00 81.88 158 TYR A O 1
ATOM 1305 N N . VAL A 1 159 ? -9.623 -2.070 19.582 1.00 84.94 159 VAL A N 1
ATOM 1306 C CA . VAL A 1 159 ? -8.764 -1.424 20.578 1.00 84.94 159 VAL A CA 1
ATOM 1307 C C . VAL A 1 159 ? -9.449 -0.190 21.143 1.00 84.94 159 VAL A C 1
ATOM 1309 O O . VAL A 1 159 ? -10.082 0.575 20.409 1.00 84.94 159 VAL A O 1
ATOM 1312 N N . VAL A 1 160 ? -9.323 0.019 22.452 1.00 86.25 160 VAL A N 1
ATOM 1313 C CA . VAL A 1 160 ? -9.818 1.234 23.109 1.00 86.25 160 VAL A CA 1
ATOM 1314 C C . VAL A 1 160 ? -8.708 2.280 23.135 1.00 86.25 160 VAL A C 1
ATOM 1316 O O . VAL A 1 160 ? -7.631 2.043 23.684 1.00 86.25 160 VAL A O 1
ATOM 1319 N N . ALA A 1 161 ? -8.978 3.456 22.570 1.00 82.88 161 ALA A N 1
ATOM 1320 C CA . ALA A 1 161 ? -8.104 4.622 22.646 1.00 82.88 161 ALA A CA 1
ATOM 1321 C C . ALA A 1 161 ? -8.936 5.877 22.944 1.00 82.88 161 ALA A C 1
ATOM 1323 O O . ALA A 1 161 ? -9.989 6.094 22.351 1.00 82.88 161 ALA A O 1
ATOM 1324 N N . GLU A 1 162 ? -8.483 6.704 23.890 1.00 82.00 162 GLU A N 1
ATOM 1325 C CA . GLU A 1 162 ? -9.166 7.952 24.284 1.00 82.00 162 GLU A CA 1
ATOM 1326 C C . GLU A 1 162 ? -10.661 7.770 24.657 1.00 82.00 162 GLU A C 1
ATOM 1328 O O . GLU A 1 162 ? -11.477 8.668 24.458 1.00 82.00 162 GLU A O 1
ATOM 1333 N N . GLY A 1 163 ? -11.037 6.604 25.201 1.00 81.75 163 GLY A N 1
ATOM 1334 C CA . GLY A 1 163 ? -12.421 6.287 25.584 1.00 81.75 163 GLY A CA 1
ATOM 1335 C C . GLY A 1 163 ? -13.354 5.947 24.414 1.00 81.75 163 GLY A C 1
ATOM 1336 O O . GLY A 1 163 ? -14.568 5.906 24.600 1.00 81.75 163 GLY A O 1
ATOM 1337 N N . THR A 1 164 ? -12.807 5.716 23.217 1.00 84.56 164 THR A N 1
ATOM 1338 C CA . THR A 1 164 ? -13.541 5.261 22.025 1.00 84.56 164 THR A CA 1
ATOM 1339 C C . THR A 1 164 ? -12.936 3.957 21.508 1.00 84.56 164 THR A C 1
ATOM 1341 O O . THR A 1 164 ? -11.743 3.705 21.678 1.00 84.56 164 THR A O 1
ATOM 1344 N N . VAL A 1 165 ? -13.758 3.118 20.879 1.00 88.31 165 VAL A N 1
ATOM 1345 C CA . VAL A 1 165 ? -13.338 1.833 20.316 1.00 88.31 165 VAL A CA 1
ATOM 1346 C C . VAL A 1 165 ? -13.030 1.988 18.827 1.00 88.31 165 VAL A C 1
ATOM 1348 O O . VAL A 1 165 ? -13.837 2.531 18.071 1.00 88.31 165 VAL A O 1
ATOM 1351 N N . PHE A 1 166 ? -11.878 1.483 18.395 1.00 87.12 166 PHE A N 1
ATOM 1352 C CA . PHE A 1 166 ? -11.426 1.507 17.006 1.00 87.12 166 PHE A CA 1
ATOM 1353 C C . PHE A 1 166 ? -11.173 0.096 16.482 1.00 87.12 166 PHE A C 1
ATOM 1355 O O . PHE A 1 166 ? -10.779 -0.786 17.237 1.00 87.12 166 PHE A O 1
ATOM 1362 N N . TYR A 1 167 ? -11.355 -0.095 15.176 1.00 85.81 167 TYR A N 1
ATOM 1363 C CA . TYR A 1 167 ? -10.951 -1.307 14.461 1.00 85.81 167 TYR A CA 1
ATOM 1364 C C . TYR A 1 167 ? -10.165 -0.957 13.185 1.00 85.81 167 TYR A C 1
ATOM 1366 O O . TYR A 1 167 ? -10.405 0.104 12.578 1.00 85.81 167 TYR A O 1
ATOM 1374 N N . PRO A 1 168 ? -9.218 -1.809 12.755 1.00 82.31 168 PRO A N 1
ATOM 1375 C CA . PRO A 1 168 ? -8.444 -1.581 11.542 1.00 82.31 168 PRO A CA 1
ATOM 1376 C C . PRO A 1 168 ? -9.294 -1.839 10.286 1.00 82.31 168 PRO A C 1
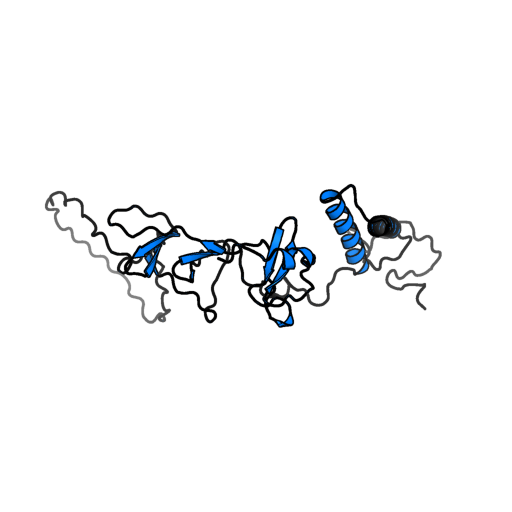ATOM 1378 O O . PRO A 1 168 ? -9.972 -2.851 10.143 1.00 82.31 168 PRO A O 1
ATOM 1381 N N . VAL A 1 169 ? -9.245 -0.913 9.332 1.00 80.94 169 VAL A N 1
ATOM 1382 C CA . VAL A 1 169 ? -9.745 -1.086 7.953 1.00 80.94 169 VAL A CA 1
ATOM 1383 C C . VAL A 1 169 ? -8.624 -1.569 7.031 1.00 80.94 169 VAL A C 1
ATOM 1385 O O . VAL A 1 169 ? -8.874 -2.209 6.014 1.00 80.94 169 VAL A O 1
ATOM 1388 N N . LEU A 1 170 ? -7.388 -1.219 7.374 1.00 75.12 170 LEU A N 1
ATOM 1389 C CA . LEU A 1 170 ? -6.160 -1.631 6.712 1.00 75.12 170 LEU A CA 1
ATOM 1390 C C . LEU A 1 170 ? -5.207 -2.092 7.807 1.00 75.12 170 LEU A C 1
ATOM 1392 O O . LEU A 1 170 ? -5.162 -1.435 8.844 1.00 75.12 170 LEU A O 1
ATOM 1396 N N . ASN A 1 171 ? -4.423 -3.142 7.554 1.00 76.44 171 ASN A N 1
ATOM 1397 C CA . ASN A 1 171 ? -3.354 -3.539 8.462 1.00 76.44 171 ASN A CA 1
ATOM 1398 C C . ASN A 1 171 ? -2.388 -2.348 8.669 1.00 76.44 171 ASN A C 1
ATOM 1400 O O . ASN A 1 171 ? -1.731 -1.931 7.708 1.00 76.44 171 ASN A O 1
ATOM 1404 N N . PRO A 1 172 ? -2.330 -1.754 9.877 1.00 71.25 172 PRO A N 1
ATOM 1405 C CA . PRO A 1 172 ? -1.430 -0.646 10.170 1.00 71.25 172 PRO A CA 1
ATOM 1406 C C . PRO A 1 172 ? 0.013 -1.126 10.383 1.00 71.25 172 PRO A C 1
ATOM 1408 O O . PRO A 1 172 ? 0.937 -0.315 10.314 1.00 71.25 172 PRO A O 1
ATOM 1411 N N . ASN A 1 173 ? 0.214 -2.425 10.630 1.00 74.31 173 ASN A N 1
ATOM 1412 C CA . ASN A 1 173 ? 1.527 -2.986 10.896 1.00 74.31 173 ASN A CA 1
ATOM 1413 C C . ASN A 1 173 ? 2.323 -3.138 9.591 1.00 74.31 173 ASN A C 1
ATOM 1415 O O . ASN A 1 173 ? 1.763 -3.508 8.555 1.00 74.31 173 ASN A O 1
ATOM 1419 N N . PRO A 1 174 ? 3.643 -2.885 9.617 1.00 69.19 174 PRO A N 1
ATOM 1420 C CA . PRO A 1 174 ? 4.496 -3.125 8.463 1.00 69.19 174 PRO A CA 1
ATOM 1421 C C . PRO A 1 174 ? 4.545 -4.621 8.125 1.00 69.19 174 PRO A C 1
ATOM 1423 O O . PRO A 1 174 ? 4.620 -5.469 9.016 1.00 69.19 174 PRO A O 1
ATOM 1426 N N . ASP A 1 175 ? 4.570 -4.947 6.832 1.00 72.88 175 ASP A N 1
ATOM 1427 C CA . ASP A 1 175 ? 4.696 -6.332 6.379 1.00 72.88 175 ASP A CA 1
ATOM 1428 C C . ASP A 1 175 ? 5.986 -6.974 6.906 1.00 72.88 175 ASP A C 1
ATOM 1430 O O . ASP A 1 175 ? 7.091 -6.435 6.759 1.00 72.88 175 ASP A O 1
ATOM 1434 N N . LYS A 1 176 ? 5.863 -8.180 7.473 1.00 76.25 176 LYS A N 1
ATOM 1435 C CA . LYS A 1 176 ? 7.026 -8.976 7.877 1.00 76.25 176 LYS A CA 1
ATOM 1436 C C . LYS A 1 176 ? 7.811 -9.397 6.627 1.00 76.25 176 LYS A C 1
ATOM 1438 O O . LYS A 1 176 ? 7.261 -9.853 5.619 1.00 76.25 176 LYS A O 1
ATOM 1443 N N . LEU A 1 177 ? 9.131 -9.245 6.691 1.00 75.94 177 LEU A N 1
ATOM 1444 C CA . LEU A 1 177 ? 10.032 -9.622 5.605 1.00 75.94 177 LEU A CA 1
ATOM 1445 C C . LEU A 1 177 ? 10.195 -11.148 5.576 1.00 75.94 177 LEU A C 1
ATOM 1447 O O . LEU A 1 177 ? 10.957 -11.709 6.359 1.00 75.94 177 LEU A O 1
ATOM 1451 N N . VAL A 1 178 ? 9.486 -11.818 4.667 1.00 80.44 178 VAL A N 1
ATOM 1452 C CA . VAL A 1 178 ? 9.567 -13.275 4.475 1.00 80.44 178 VAL A CA 1
ATOM 1453 C C . VAL A 1 178 ? 10.368 -13.597 3.211 1.00 80.44 178 VAL A C 1
ATOM 1455 O O . VAL A 1 178 ? 9.994 -13.178 2.108 1.00 80.44 178 VAL A O 1
ATOM 1458 N N . GLU A 1 179 ? 11.469 -14.344 3.359 1.00 77.62 179 GLU A N 1
ATOM 1459 C CA . GLU A 1 179 ? 12.281 -14.816 2.227 1.00 77.62 179 GLU A CA 1
ATOM 1460 C C . GLU A 1 179 ? 11.475 -15.741 1.304 1.00 77.62 179 GLU A C 1
ATOM 1462 O O . GLU A 1 179 ? 10.769 -16.641 1.748 1.00 77.62 179 GLU A O 1
ATOM 1467 N N . GLY A 1 180 ? 11.563 -15.503 -0.005 1.00 75.25 180 GLY A N 1
ATOM 1468 C CA . GLY A 1 180 ? 10.840 -16.247 -1.039 1.00 75.25 180 GLY A CA 1
ATOM 1469 C C . GLY A 1 180 ? 9.402 -15.782 -1.288 1.00 75.25 180 GLY A C 1
ATOM 1470 O O . GLY A 1 180 ? 8.847 -16.131 -2.328 1.00 75.25 180 GLY A O 1
ATOM 1471 N N . VAL A 1 181 ? 8.825 -14.970 -0.395 1.00 77.94 181 VAL A N 1
ATOM 1472 C CA . VAL A 1 181 ? 7.496 -14.356 -0.576 1.00 77.94 181 VAL A CA 1
ATOM 1473 C C . VAL A 1 181 ? 7.642 -12.864 -0.878 1.00 77.94 181 VAL A C 1
ATOM 1475 O O . VAL A 1 181 ? 7.330 -12.426 -1.983 1.00 77.94 181 VAL A O 1
ATOM 1478 N N . ASN A 1 182 ? 8.193 -12.105 0.075 1.00 75.25 182 ASN A N 1
ATOM 1479 C CA . ASN A 1 182 ? 8.309 -10.644 0.003 1.00 75.25 182 ASN A CA 1
ATOM 1480 C C . ASN A 1 182 ? 9.724 -10.188 -0.380 1.00 75.25 182 ASN A C 1
ATOM 1482 O O . ASN A 1 182 ? 9.892 -9.134 -0.993 1.00 75.25 182 ASN A O 1
ATOM 1486 N N . ILE A 1 183 ? 10.748 -10.982 -0.043 1.00 76.69 183 ILE A N 1
ATOM 1487 C CA . ILE A 1 183 ? 12.147 -10.690 -0.376 1.00 76.69 183 ILE A CA 1
ATOM 1488 C C . ILE A 1 183 ? 12.807 -11.882 -1.071 1.00 76.69 183 ILE A C 1
ATOM 1490 O O . ILE A 1 183 ? 12.646 -13.029 -0.666 1.00 76.69 183 ILE A O 1
ATOM 1494 N N . THR A 1 184 ? 13.588 -11.624 -2.114 1.00 74.38 184 THR A N 1
ATOM 1495 C CA . THR A 1 184 ? 14.434 -12.633 -2.766 1.00 74.38 184 THR A CA 1
ATOM 1496 C C . THR A 1 184 ? 15.878 -12.175 -2.700 1.00 74.38 184 THR A C 1
ATOM 1498 O O . THR A 1 184 ? 16.204 -11.096 -3.201 1.00 74.38 184 THR A O 1
ATOM 1501 N N . ARG A 1 185 ? 16.743 -12.988 -2.088 1.00 72.00 185 ARG A N 1
ATOM 1502 C CA . ARG A 1 185 ? 18.185 -12.742 -2.065 1.00 72.00 185 ARG A CA 1
ATOM 1503 C C . ARG A 1 185 ? 18.737 -12.871 -3.484 1.00 72.00 185 ARG A C 1
ATOM 1505 O O . ARG A 1 185 ? 18.520 -13.900 -4.112 1.00 72.00 185 ARG A O 1
ATOM 1512 N N . ASP A 1 186 ? 19.423 -11.827 -3.946 1.00 72.50 186 ASP A N 1
ATOM 1513 C CA . ASP A 1 186 ? 19.980 -11.691 -5.298 1.00 72.50 186 ASP A CA 1
ATOM 1514 C C . ASP A 1 186 ? 18.930 -11.919 -6.403 1.00 72.50 186 ASP A C 1
ATOM 1516 O O . ASP A 1 186 ? 18.738 -13.029 -6.893 1.00 72.50 186 ASP A O 1
ATOM 1520 N N . ASP A 1 187 ? 18.227 -10.843 -6.783 1.00 74.19 187 ASP A N 1
ATOM 1521 C CA . ASP A 1 187 ? 17.130 -10.871 -7.759 1.00 74.19 187 ASP A CA 1
ATOM 1522 C C . ASP A 1 187 ? 17.515 -11.652 -9.037 1.00 74.19 187 ASP A C 1
ATOM 1524 O O . ASP A 1 187 ? 18.394 -11.210 -9.784 1.00 74.19 187 ASP A O 1
ATOM 1528 N N . PRO A 1 188 ? 16.860 -12.796 -9.329 1.00 76.00 188 PRO A N 1
ATOM 1529 C CA . PRO A 1 188 ? 17.205 -13.632 -10.477 1.00 76.00 188 PRO A CA 1
ATOM 1530 C C . PRO A 1 188 ? 16.772 -13.013 -11.815 1.00 76.00 188 PRO A C 1
ATOM 1532 O O . PRO A 1 188 ? 17.057 -13.563 -12.883 1.00 76.00 188 PRO A O 1
ATOM 1535 N N . ARG A 1 189 ? 16.036 -11.895 -11.796 1.00 81.75 189 ARG A N 1
ATOM 1536 C CA . ARG A 1 189 ? 15.562 -11.220 -13.005 1.00 81.75 189 ARG A CA 1
ATOM 1537 C C . ARG A 1 189 ? 16.711 -10.478 -13.685 1.00 81.75 189 ARG A C 1
ATOM 1539 O O . ARG A 1 189 ? 17.528 -9.815 -13.057 1.00 81.75 189 ARG A O 1
ATOM 1546 N N . ASN A 1 190 ? 16.736 -10.519 -15.017 1.00 84.12 190 ASN A N 1
ATOM 1547 C CA . ASN A 1 190 ? 17.714 -9.757 -15.793 1.00 84.12 190 ASN A CA 1
ATOM 1548 C C . ASN A 1 190 ? 17.497 -8.246 -15.582 1.00 84.12 190 ASN A C 1
ATOM 1550 O O . ASN A 1 190 ? 16.437 -7.709 -15.920 1.00 84.12 190 ASN A O 1
ATOM 1554 N N . ALA A 1 191 ? 18.521 -7.561 -15.068 1.00 83.19 191 ALA A N 1
ATOM 1555 C CA . ALA A 1 191 ? 18.457 -6.146 -14.706 1.00 83.19 191 ALA A CA 1
ATOM 1556 C C . ALA A 1 191 ? 18.052 -5.230 -15.876 1.00 83.19 191 ALA A C 1
ATOM 1558 O O . ALA A 1 191 ? 17.300 -4.274 -15.676 1.00 83.19 191 ALA A O 1
ATOM 1559 N N . ASN A 1 192 ? 18.478 -5.537 -17.108 1.00 86.44 192 ASN A N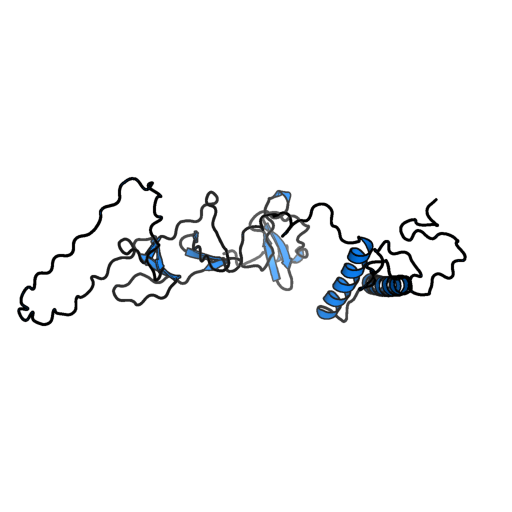 1
ATOM 1560 C CA . ASN A 1 192 ? 18.115 -4.742 -18.285 1.00 86.44 192 ASN A CA 1
ATOM 1561 C C . ASN A 1 192 ? 16.616 -4.849 -18.581 1.00 86.44 192 ASN A C 1
ATOM 1563 O O . ASN A 1 192 ? 15.960 -3.843 -18.853 1.00 86.44 192 ASN A O 1
ATOM 1567 N N . ILE A 1 193 ? 16.052 -6.056 -18.480 1.00 88.25 193 ILE A N 1
ATOM 1568 C CA . ILE A 1 193 ? 14.615 -6.269 -18.680 1.00 88.25 193 ILE A CA 1
ATOM 1569 C C . ILE A 1 193 ? 13.812 -5.567 -17.593 1.00 88.25 193 ILE A C 1
ATOM 1571 O O . ILE A 1 193 ? 12.863 -4.858 -17.919 1.00 88.25 193 ILE A O 1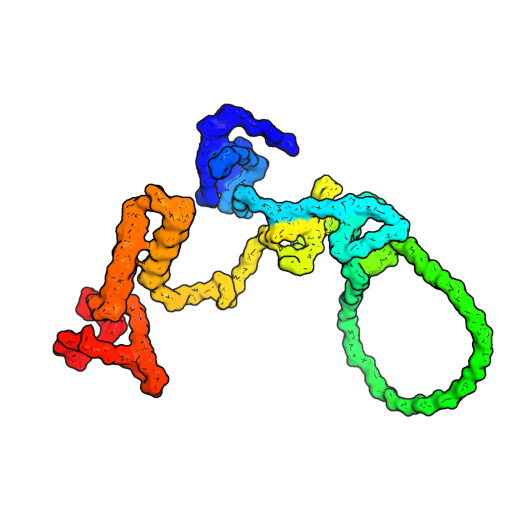
ATOM 1575 N N . VAL A 1 194 ? 14.212 -5.690 -16.326 1.00 88.69 194 VAL A N 1
ATOM 1576 C CA . VAL A 1 194 ? 13.549 -4.986 -15.219 1.00 88.69 194 VAL A CA 1
ATOM 1577 C C . VAL A 1 194 ? 13.571 -3.472 -15.449 1.00 88.69 194 VAL A C 1
ATOM 1579 O O . VAL A 1 194 ? 12.533 -2.817 -15.321 1.00 88.69 194 VAL A O 1
ATOM 1582 N N . ALA A 1 195 ? 14.708 -2.912 -15.872 1.00 89.75 195 ALA A N 1
ATOM 1583 C CA . ALA A 1 195 ? 14.837 -1.486 -16.154 1.00 89.75 195 ALA A CA 1
ATOM 1584 C C . ALA A 1 195 ? 13.906 -1.028 -17.292 1.00 89.75 195 ALA A C 1
ATOM 1586 O O . ALA A 1 195 ? 13.179 -0.043 -17.136 1.00 89.75 195 ALA A O 1
ATOM 1587 N N . HIS A 1 196 ? 13.886 -1.743 -18.421 1.00 93.00 196 HIS A N 1
ATOM 1588 C CA . HIS A 1 196 ? 13.038 -1.395 -19.566 1.00 93.00 196 HIS A CA 1
ATOM 1589 C C . HIS A 1 196 ? 11.543 -1.591 -19.274 1.00 93.00 196 HIS A C 1
ATOM 1591 O O . HIS A 1 196 ? 10.740 -0.711 -19.588 1.00 93.00 196 HIS A O 1
ATOM 1597 N N . MET A 1 197 ? 11.163 -2.683 -18.605 1.00 93.19 197 MET A N 1
ATOM 1598 C CA . MET A 1 197 ? 9.777 -2.930 -18.192 1.00 93.19 197 MET A CA 1
ATOM 1599 C C . MET A 1 197 ? 9.271 -1.858 -17.226 1.00 93.19 197 MET A C 1
ATOM 1601 O O . MET A 1 197 ? 8.156 -1.365 -17.391 1.00 93.19 197 MET A O 1
ATOM 1605 N N . SER A 1 198 ? 10.104 -1.425 -16.275 1.00 93.56 198 SER A N 1
ATOM 1606 C CA . SER A 1 198 ? 9.751 -0.343 -15.346 1.00 93.56 198 SER A CA 1
ATOM 1607 C C . SER A 1 198 ? 9.501 0.978 -16.080 1.00 93.56 198 SER A C 1
ATOM 1609 O O . SER A 1 198 ? 8.521 1.667 -15.801 1.00 93.56 198 SER A O 1
ATOM 1611 N N . ARG A 1 199 ? 10.338 1.323 -17.071 1.00 94.94 199 ARG A N 1
ATOM 1612 C CA . ARG A 1 199 ? 10.149 2.528 -17.905 1.00 94.94 199 ARG A CA 1
ATOM 1613 C C . ARG A 1 199 ? 8.829 2.484 -18.678 1.00 94.94 199 ARG A C 1
ATOM 1615 O O . ARG A 1 199 ? 8.126 3.494 -18.729 1.00 94.94 199 ARG A O 1
ATOM 1622 N N . ILE A 1 200 ? 8.477 1.322 -19.233 1.00 96.38 200 ILE A N 1
ATOM 1623 C CA . ILE A 1 200 ? 7.218 1.108 -19.962 1.00 96.38 200 ILE A CA 1
ATOM 1624 C C . ILE A 1 200 ? 6.012 1.236 -19.024 1.00 96.38 200 ILE A C 1
ATOM 1626 O O . ILE A 1 200 ? 5.086 1.995 -19.318 1.00 96.38 200 ILE A O 1
ATOM 1630 N N . ALA A 1 201 ? 6.039 0.557 -17.874 1.00 96.25 201 ALA A N 1
ATOM 1631 C CA . ALA A 1 201 ? 4.965 0.615 -16.885 1.00 96.25 201 ALA A CA 1
ATOM 1632 C C . ALA A 1 201 ? 4.725 2.049 -16.388 1.00 96.25 201 ALA A C 1
ATOM 1634 O O . ALA A 1 201 ? 3.586 2.513 -16.362 1.00 96.25 201 ALA A O 1
ATOM 1635 N N . LEU A 1 202 ? 5.795 2.791 -16.080 1.00 93.00 202 LEU A N 1
ATOM 1636 C CA . LEU A 1 202 ? 5.708 4.190 -15.650 1.00 93.00 202 LEU A CA 1
ATOM 1637 C C . LEU A 1 202 ? 5.129 5.114 -16.727 1.00 93.00 202 LEU A C 1
ATOM 1639 O O . LEU A 1 202 ? 4.393 6.047 -16.401 1.00 93.00 202 LEU A O 1
ATOM 1643 N N . TYR A 1 203 ? 5.456 4.881 -18.001 1.00 95.31 203 TYR A N 1
ATOM 1644 C CA . TYR A 1 203 ? 4.862 5.629 -19.108 1.00 95.31 203 TYR A CA 1
ATOM 1645 C C . TYR A 1 203 ? 3.349 5.393 -19.187 1.00 95.31 203 TYR A C 1
ATOM 1647 O O . TYR A 1 203 ? 2.586 6.360 -19.190 1.00 95.31 203 TYR A O 1
ATOM 1655 N N . HIS A 1 204 ? 2.907 4.131 -19.169 1.00 95.00 204 HIS A N 1
ATOM 1656 C CA . HIS A 1 204 ? 1.484 3.798 -19.235 1.00 95.00 204 HIS A CA 1
ATOM 1657 C C . HIS A 1 204 ? 0.707 4.295 -18.015 1.00 95.00 204 HIS A C 1
ATOM 1659 O O . HIS A 1 204 ? -0.325 4.945 -18.186 1.00 95.00 204 HIS A O 1
ATOM 1665 N N . LEU A 1 205 ? 1.229 4.089 -16.803 1.00 94.38 205 LEU A N 1
ATOM 1666 C CA . LEU A 1 205 ? 0.631 4.602 -15.570 1.00 94.38 205 LEU A CA 1
ATOM 1667 C C . LEU A 1 205 ? 0.408 6.116 -15.664 1.00 94.38 205 LEU A C 1
ATOM 1669 O O . LEU A 1 205 ? -0.686 6.618 -15.412 1.00 94.38 205 LEU A O 1
ATOM 1673 N N . HIS A 1 206 ? 1.433 6.853 -16.094 1.00 93.25 206 HIS A N 1
ATOM 1674 C CA . HIS A 1 206 ? 1.312 8.294 -16.230 1.00 93.25 206 HIS A CA 1
ATOM 1675 C C . HIS A 1 206 ? 0.345 8.705 -17.342 1.00 93.25 206 HIS A C 1
ATOM 1677 O O . HIS A 1 206 ? -0.351 9.703 -17.191 1.00 93.25 206 HIS A O 1
ATOM 1683 N N . SER A 1 207 ? 0.284 7.956 -18.446 1.00 93.25 207 SER A N 1
ATOM 1684 C CA . SER A 1 207 ? -0.660 8.239 -19.532 1.00 93.25 207 SER A CA 1
ATOM 1685 C C . SER A 1 207 ? -2.121 8.111 -19.089 1.00 93.25 207 SER A C 1
ATOM 1687 O O . SER A 1 207 ? -2.958 8.869 -19.565 1.00 93.25 207 SER A O 1
ATOM 1689 N N . ILE A 1 208 ? -2.411 7.215 -18.138 1.00 94.50 208 ILE A N 1
ATOM 1690 C CA . ILE A 1 208 ? -3.751 7.034 -17.568 1.00 94.50 208 ILE A CA 1
ATOM 1691 C C . ILE A 1 208 ? -4.085 8.181 -16.606 1.00 94.50 208 ILE A C 1
ATOM 1693 O O . ILE A 1 208 ? -5.184 8.724 -16.656 1.00 94.50 208 ILE A O 1
ATOM 1697 N N . ILE A 1 209 ? -3.134 8.579 -15.755 1.00 90.88 209 ILE A N 1
ATOM 1698 C CA . ILE A 1 209 ? -3.352 9.626 -14.743 1.00 90.88 209 ILE A CA 1
ATOM 1699 C C . ILE A 1 209 ? -3.398 11.026 -15.375 1.00 90.88 209 ILE A C 1
ATOM 1701 O O . ILE A 1 209 ? -4.238 11.851 -15.024 1.00 90.88 209 ILE A O 1
ATOM 1705 N N . SER A 1 210 ? -2.469 11.328 -16.283 1.00 91.31 210 SER A N 1
ATOM 1706 C CA . SER A 1 210 ? -2.330 12.642 -16.914 1.00 91.31 210 SER A CA 1
ATOM 1707 C C . SER A 1 210 ? -1.859 12.500 -18.368 1.00 91.31 210 SER A C 1
ATOM 1709 O O . SER A 1 210 ? -0.661 12.611 -18.660 1.00 91.31 210 SER A O 1
ATOM 1711 N N . PRO A 1 211 ? -2.794 12.263 -19.307 1.00 89.00 211 PRO A N 1
ATOM 1712 C CA . PRO A 1 211 ? -2.459 12.021 -20.711 1.00 89.00 211 PRO A CA 1
ATOM 1713 C C . PRO A 1 211 ? -1.859 13.248 -21.410 1.00 89.00 211 PRO A C 1
ATOM 1715 O O . PRO A 1 211 ? -1.052 13.109 -22.326 1.00 89.00 211 PRO A O 1
ATOM 1718 N N . THR A 1 212 ? -2.225 14.459 -20.983 1.00 89.19 212 THR A N 1
ATOM 1719 C CA . THR A 1 212 ? -1.827 15.714 -21.638 1.00 89.19 212 THR A CA 1
ATOM 1720 C C . THR A 1 212 ? -0.474 16.258 -21.176 1.00 89.19 212 THR A C 1
ATOM 1722 O O . THR A 1 212 ? 0.089 17.108 -21.860 1.00 89.19 212 THR A O 1
ATOM 1725 N N . ASN A 1 213 ? 0.075 15.776 -20.054 1.00 91.81 213 ASN A N 1
ATOM 1726 C CA . ASN A 1 213 ? 1.278 16.336 -19.427 1.00 91.81 213 ASN A CA 1
ATOM 1727 C C . ASN A 1 213 ? 2.388 15.292 -19.208 1.00 91.81 213 ASN A C 1
ATOM 1729 O O . ASN A 1 213 ? 2.904 15.126 -18.104 1.00 91.81 213 ASN A O 1
ATOM 1733 N N . ILE A 1 214 ? 2.752 14.544 -20.249 1.00 89.31 214 ILE A N 1
ATOM 1734 C CA . ILE A 1 214 ? 3.837 13.553 -20.173 1.00 89.31 214 ILE A CA 1
ATOM 1735 C C . ILE A 1 214 ? 5.172 14.232 -20.503 1.00 89.31 214 ILE A C 1
ATOM 1737 O O . ILE A 1 214 ? 5.310 14.833 -21.569 1.00 89.31 214 ILE A O 1
ATOM 1741 N N . SER A 1 215 ? 6.170 14.099 -19.623 1.00 92.31 215 SER A N 1
ATOM 1742 C CA . SER A 1 215 ? 7.507 14.649 -19.870 1.00 92.31 215 SER A CA 1
ATOM 1743 C C . SER A 1 215 ? 8.188 13.992 -21.076 1.00 92.31 215 SER A C 1
ATOM 1745 O O . SER A 1 215 ? 8.081 12.782 -21.294 1.00 92.31 215 SER A O 1
ATOM 1747 N N . GLU A 1 216 ? 8.944 14.779 -21.844 1.00 92.31 216 GLU A N 1
ATOM 1748 C CA . GLU A 1 216 ? 9.673 14.282 -23.020 1.00 92.31 216 GLU A CA 1
ATOM 1749 C C . GLU A 1 216 ? 10.684 13.198 -22.650 1.00 92.31 216 GLU A C 1
ATOM 1751 O O . GLU A 1 216 ? 10.733 12.161 -23.302 1.00 92.31 216 GLU A O 1
ATOM 1756 N N . THR A 1 217 ? 11.392 13.359 -21.527 1.00 93.25 217 THR A N 1
ATOM 1757 C CA . THR A 1 217 ? 12.303 12.337 -20.992 1.00 93.25 217 THR A CA 1
ATOM 1758 C C . THR A 1 217 ? 11.607 10.989 -20.792 1.00 93.25 217 THR A C 1
ATOM 1760 O O . THR A 1 217 ? 12.198 9.945 -21.056 1.00 93.25 217 THR A O 1
ATOM 1763 N N . ARG A 1 218 ? 10.337 10.989 -20.357 1.00 92.94 218 ARG A N 1
ATOM 1764 C CA . ARG A 1 218 ? 9.559 9.757 -20.168 1.00 92.94 218 ARG A CA 1
ATOM 1765 C C . ARG A 1 218 ? 9.122 9.151 -21.499 1.00 92.94 218 ARG A C 1
ATOM 1767 O O . ARG A 1 218 ? 9.127 7.930 -21.624 1.00 92.94 218 ARG A O 1
ATOM 1774 N N . ARG A 1 219 ? 8.786 9.982 -22.490 1.00 92.94 219 ARG A N 1
ATOM 1775 C CA . ARG A 1 219 ? 8.489 9.525 -23.855 1.00 92.94 219 ARG A CA 1
ATOM 1776 C C . ARG A 1 219 ? 9.721 8.892 -24.508 1.00 92.94 219 ARG A C 1
ATOM 1778 O O . ARG A 1 219 ? 9.625 7.773 -24.995 1.00 92.94 219 ARG A O 1
ATOM 1785 N N . TRP A 1 220 ? 10.881 9.544 -24.423 1.00 95.94 220 TRP A N 1
ATOM 1786 C CA . TRP A 1 220 ? 12.138 9.009 -24.954 1.00 95.94 220 TRP A CA 1
ATOM 1787 C C . TRP A 1 220 ? 12.548 7.707 -24.272 1.00 95.94 220 TRP A C 1
ATOM 1789 O O . TRP A 1 220 ? 12.919 6.758 -24.951 1.00 95.94 220 TRP A O 1
ATOM 1799 N N . ALA A 1 221 ? 12.428 7.617 -22.944 1.00 94.62 221 ALA A N 1
ATOM 1800 C CA . ALA A 1 221 ? 12.730 6.384 -22.218 1.00 94.62 221 ALA A CA 1
ATOM 1801 C C . ALA A 1 221 ? 11.814 5.215 -22.628 1.00 94.62 221 ALA A C 1
ATOM 1803 O O . ALA A 1 221 ? 12.266 4.069 -22.665 1.00 94.62 221 ALA A O 1
ATOM 1804 N N . TYR A 1 222 ? 10.540 5.490 -22.931 1.00 96.06 222 TYR A N 1
ATOM 1805 C CA . TYR A 1 222 ? 9.606 4.500 -23.469 1.00 96.06 222 TYR A CA 1
ATOM 1806 C C . TYR A 1 222 ? 10.011 4.063 -24.882 1.00 96.06 222 TYR A C 1
ATOM 1808 O O . TYR A 1 222 ? 10.190 2.870 -25.116 1.00 96.06 222 TYR A O 1
ATOM 1816 N N . GLU A 1 223 ? 10.213 5.010 -25.800 1.00 96.50 223 GLU A N 1
ATOM 1817 C CA . GLU A 1 223 ? 10.589 4.730 -27.194 1.00 96.50 223 GLU A CA 1
ATOM 1818 C C . GLU A 1 223 ? 11.907 3.949 -27.287 1.00 96.50 223 GLU A C 1
ATOM 1820 O O . GLU A 1 223 ? 11.975 2.942 -27.993 1.00 96.50 223 GLU A O 1
ATOM 1825 N N . ASP A 1 224 ? 12.920 4.346 -26.510 1.00 95.06 224 ASP A N 1
ATOM 1826 C CA . ASP A 1 224 ? 14.197 3.636 -26.391 1.00 95.06 224 ASP A CA 1
ATOM 1827 C C . ASP A 1 224 ? 14.001 2.202 -25.881 1.00 95.06 224 ASP A C 1
ATOM 1829 O O . ASP A 1 224 ? 14.548 1.255 -26.442 1.00 95.06 224 ASP A O 1
ATOM 1833 N N . SER A 1 225 ? 13.141 2.008 -24.875 1.00 95.38 225 SER A N 1
ATOM 1834 C CA . SER A 1 225 ? 12.857 0.675 -24.328 1.00 95.38 225 SER A CA 1
ATOM 1835 C C . SER A 1 225 ? 12.146 -0.233 -25.332 1.00 95.38 225 SER A C 1
ATOM 1837 O O . SER A 1 225 ? 12.500 -1.406 -25.452 1.00 95.38 225 SER A O 1
ATOM 1839 N N . ILE A 1 226 ? 11.184 0.292 -26.097 1.00 95.50 226 ILE A N 1
ATOM 1840 C CA . ILE A 1 226 ? 10.506 -0.465 -27.159 1.00 95.50 226 ILE A CA 1
ATOM 1841 C C . ILE A 1 226 ? 11.487 -0.824 -28.279 1.00 95.50 226 ILE A C 1
ATOM 1843 O O . ILE A 1 226 ? 11.507 -1.968 -28.741 1.00 95.50 226 ILE A O 1
ATOM 1847 N N . GLN A 1 227 ? 12.337 0.118 -28.686 1.00 93.25 227 GLN A N 1
ATOM 1848 C CA . GLN A 1 227 ? 13.339 -0.116 -29.722 1.00 93.25 227 GLN A CA 1
ATOM 1849 C C . GLN A 1 227 ? 14.393 -1.137 -29.277 1.00 93.25 227 GLN A C 1
ATOM 1851 O O . GLN A 1 227 ? 14.782 -2.012 -30.057 1.00 93.25 227 GLN A O 1
ATOM 1856 N N . TRP A 1 228 ? 14.833 -1.066 -28.021 1.00 92.31 228 TRP A N 1
ATOM 1857 C CA . TRP A 1 228 ? 15.748 -2.034 -27.432 1.00 92.31 228 TRP A CA 1
ATOM 1858 C C . TRP A 1 228 ? 15.134 -3.436 -27.420 1.00 92.31 228 TRP A C 1
ATOM 1860 O O . TRP A 1 228 ? 15.753 -4.373 -27.923 1.00 92.31 228 TRP A O 1
ATOM 1870 N N . LEU A 1 229 ? 13.885 -3.583 -26.958 1.00 89.75 229 LEU A N 1
ATOM 1871 C CA . LEU A 1 229 ? 13.171 -4.868 -26.957 1.00 89.75 229 LEU A CA 1
ATOM 1872 C C . LEU A 1 229 ? 12.986 -5.421 -28.374 1.00 89.75 229 LEU A C 1
ATOM 1874 O O . LEU A 1 229 ? 13.178 -6.617 -28.609 1.00 89.75 229 LEU A O 1
ATOM 1878 N N . TYR A 1 230 ? 12.675 -4.556 -29.341 1.00 88.69 230 TYR A N 1
ATOM 1879 C CA . TYR A 1 230 ? 12.588 -4.943 -30.744 1.00 88.69 230 TYR A CA 1
ATOM 1880 C C . TYR A 1 230 ? 13.932 -5.476 -31.259 1.00 88.69 230 TYR A C 1
ATOM 1882 O O . TYR A 1 230 ? 13.988 -6.565 -31.834 1.00 88.69 230 TYR A O 1
ATOM 1890 N N . ASN A 1 231 ? 15.028 -4.761 -31.003 1.00 86.19 231 ASN A N 1
ATOM 1891 C CA . ASN A 1 231 ? 16.370 -5.183 -31.401 1.00 86.19 231 ASN A CA 1
ATOM 1892 C C . ASN A 1 231 ? 16.810 -6.478 -30.701 1.00 86.19 231 ASN A C 1
ATOM 1894 O O . ASN A 1 231 ? 17.414 -7.333 -31.352 1.00 86.19 231 ASN A O 1
ATOM 1898 N N . ALA A 1 232 ? 16.463 -6.656 -29.423 1.00 83.81 232 ALA A N 1
ATOM 1899 C CA . ALA A 1 232 ? 16.709 -7.882 -28.668 1.00 83.81 232 ALA A CA 1
ATOM 1900 C C . ALA A 1 232 ? 15.937 -9.070 -29.262 1.00 83.81 232 ALA A C 1
ATOM 1902 O O . ALA A 1 232 ? 16.515 -10.133 -29.473 1.00 83.81 232 ALA A O 1
ATOM 1903 N N . SER A 1 233 ? 14.662 -8.879 -29.631 1.00 81.81 233 SER A N 1
ATOM 1904 C CA . SER A 1 233 ? 13.834 -9.920 -30.269 1.00 81.81 233 SER A CA 1
ATOM 1905 C C . SER A 1 233 ? 14.362 -10.357 -31.640 1.00 81.81 233 SER A C 1
ATOM 1907 O O . SER A 1 233 ? 14.142 -11.485 -32.074 1.00 81.81 233 SER A O 1
ATOM 1909 N N . LYS A 1 234 ? 15.063 -9.451 -32.332 1.00 79.25 234 LYS A N 1
ATOM 1910 C CA . LYS A 1 234 ? 15.718 -9.702 -33.620 1.00 79.25 234 LYS A CA 1
ATOM 1911 C C . LYS A 1 234 ? 17.169 -10.156 -33.473 1.00 79.25 234 LYS A C 1
ATOM 1913 O O . LYS A 1 234 ? 17.849 -10.252 -34.489 1.00 79.25 234 LYS A O 1
ATOM 1918 N N . PHE A 1 235 ? 17.640 -10.393 -32.247 1.00 71.88 235 PHE A N 1
ATOM 1919 C CA . PHE A 1 235 ? 19.019 -10.781 -31.938 1.00 71.88 235 PHE A CA 1
ATOM 1920 C C . PHE A 1 235 ? 20.081 -9.828 -32.515 1.00 71.88 235 PHE A C 1
ATOM 1922 O O . PHE A 1 235 ? 21.216 -10.223 -32.760 1.00 71.88 235 PHE A O 1
ATOM 1929 N N . LYS A 1 236 ? 19.726 -8.551 -32.727 1.00 75.81 236 LYS A N 1
ATOM 1930 C CA . LYS A 1 236 ? 20.676 -7.512 -33.167 1.00 75.81 236 LYS A CA 1
ATOM 1931 C C . LYS A 1 236 ? 21.597 -7.061 -32.035 1.00 75.81 236 LYS A C 1
ATOM 1933 O O . LYS A 1 236 ? 22.687 -6.564 -32.288 1.00 75.81 236 LYS A O 1
ATOM 1938 N N . ILE A 1 237 ? 21.124 -7.206 -30.802 1.00 78.75 237 ILE A N 1
ATOM 1939 C CA . ILE A 1 237 ? 21.851 -6.938 -29.562 1.00 78.75 237 ILE A CA 1
ATOM 1940 C C . ILE A 1 237 ? 21.829 -8.207 -28.711 1.00 78.75 237 ILE A C 1
ATOM 1942 O O . ILE A 1 237 ? 20.883 -8.990 -28.822 1.00 78.75 237 ILE A O 1
ATOM 1946 N N . ASN A 1 238 ? 22.845 -8.407 -27.868 1.00 75.81 238 ASN A N 1
ATOM 1947 C CA . ASN A 1 238 ? 22.865 -9.502 -26.901 1.00 75.81 238 ASN A CA 1
ATOM 1948 C C . ASN A 1 238 ? 22.299 -9.017 -25.551 1.00 75.81 238 ASN A C 1
ATOM 1950 O O . ASN A 1 238 ? 23.008 -8.320 -24.825 1.00 75.81 238 ASN A O 1
ATOM 1954 N N . PRO A 1 239 ? 21.045 -9.353 -25.191 1.00 72.06 239 PRO A N 1
ATOM 1955 C CA . PRO A 1 239 ? 20.445 -8.923 -23.929 1.00 72.06 239 PRO A CA 1
ATOM 1956 C C . PRO A 1 239 ? 20.926 -9.729 -22.707 1.00 72.06 239 PRO A C 1
ATOM 1958 O O . PRO A 1 239 ? 20.428 -9.486 -21.609 1.00 72.06 239 PRO A O 1
ATOM 1961 N N . GLN A 1 240 ? 21.850 -10.691 -22.880 1.00 73.56 240 GLN A N 1
ATOM 1962 C CA . GLN A 1 240 ? 22.262 -11.653 -21.842 1.00 73.56 240 GLN A CA 1
ATOM 1963 C C . GLN A 1 240 ? 21.064 -12.422 -21.264 1.00 73.56 240 GLN A C 1
ATOM 1965 O O . GLN A 1 240 ? 20.932 -12.628 -20.058 1.00 73.56 240 GLN A O 1
ATOM 1970 N N . LEU A 1 241 ? 20.136 -12.801 -22.145 1.00 73.25 241 LEU A N 1
ATOM 1971 C CA . LEU A 1 241 ? 19.001 -13.640 -21.788 1.00 73.25 241 LEU A CA 1
ATOM 1972 C C . LEU A 1 241 ? 19.270 -15.075 -22.235 1.00 73.25 241 LEU A C 1
ATOM 1974 O O . LEU A 1 241 ? 19.691 -15.276 -23.381 1.00 73.25 241 LEU A O 1
ATOM 1978 N N . PRO A 1 242 ? 18.974 -16.076 -21.386 1.00 68.19 242 PRO A N 1
ATOM 1979 C CA . PRO A 1 242 ? 18.985 -17.465 -21.807 1.00 68.19 242 PRO A CA 1
ATOM 1980 C C . PRO A 1 242 ? 18.102 -17.648 -23.043 1.00 68.19 242 PRO A C 1
ATOM 1982 O O . PRO A 1 242 ? 16.969 -17.161 -23.098 1.00 68.19 242 PRO A O 1
ATOM 1985 N N . ARG A 1 243 ? 18.614 -18.352 -24.057 1.00 68.44 243 ARG A N 1
ATOM 1986 C CA . ARG A 1 243 ? 17.840 -18.622 -25.273 1.00 68.44 243 ARG A CA 1
ATOM 1987 C C . ARG A 1 243 ? 16.627 -19.486 -24.946 1.00 68.44 243 ARG A C 1
ATOM 1989 O O . ARG A 1 243 ? 16.702 -20.394 -24.117 1.00 68.44 243 ARG A O 1
ATOM 1996 N N . LYS A 1 244 ? 15.521 -19.234 -25.655 1.00 66.75 244 LYS A N 1
ATOM 1997 C CA . LYS A 1 244 ? 14.323 -20.076 -25.583 1.00 66.75 244 LYS A CA 1
ATOM 1998 C C . LYS A 1 244 ? 14.724 -21.520 -25.880 1.00 66.75 244 LYS A C 1
ATOM 2000 O O . LYS A 1 244 ? 15.315 -21.777 -26.924 1.00 66.75 244 LYS A O 1
ATOM 2005 N N . ARG A 1 245 ? 14.413 -22.446 -24.975 1.00 71.25 245 ARG A N 1
ATOM 2006 C CA . ARG A 1 245 ? 14.623 -23.877 -25.208 1.00 71.25 245 ARG A CA 1
ATOM 2007 C C . ARG A 1 245 ? 13.519 -24.407 -26.117 1.00 71.25 245 ARG A C 1
ATOM 2009 O O . ARG A 1 245 ? 12.364 -23.992 -25.998 1.00 71.25 245 ARG A O 1
ATOM 2016 N N . GLU A 1 246 ? 13.881 -25.260 -27.062 1.00 70.06 246 GLU A N 1
ATOM 2017 C CA . GLU A 1 246 ? 12.908 -26.015 -27.844 1.00 70.06 246 GLU A CA 1
ATOM 2018 C C . GLU A 1 246 ? 12.176 -27.009 -26.931 1.00 70.06 246 GLU A C 1
ATOM 2020 O O . GLU A 1 246 ? 12.766 -27.545 -25.992 1.00 70.06 246 GLU A O 1
ATOM 2025 N N . HIS A 1 247 ? 10.880 -27.206 -27.184 1.00 67.69 247 HIS A N 1
ATOM 2026 C CA . HIS A 1 247 ? 9.997 -27.998 -26.326 1.00 67.69 247 HIS A CA 1
ATOM 2027 C C . HIS A 1 247 ? 10.446 -29.464 -26.221 1.00 67.69 247 HIS A C 1
ATOM 2029 O O . HIS A 1 247 ? 10.440 -30.022 -25.129 1.00 67.69 247 HIS A O 1
ATOM 2035 N N . ASP A 1 248 ? 10.897 -30.056 -27.330 1.00 72.75 248 ASP A N 1
ATOM 2036 C CA . ASP A 1 248 ? 11.168 -31.496 -27.395 1.00 72.75 248 ASP A CA 1
ATOM 2037 C C . ASP A 1 248 ? 12.625 -31.843 -27.064 1.00 72.75 248 ASP A C 1
ATOM 2039 O O . ASP A 1 248 ? 12.902 -32.830 -26.387 1.00 72.75 248 ASP A O 1
ATOM 2043 N N . SER A 1 249 ? 13.576 -31.025 -27.521 1.00 70.44 249 SER A N 1
ATOM 2044 C CA . SER A 1 249 ? 15.010 -31.298 -27.370 1.00 70.44 249 SER A CA 1
ATOM 2045 C C . SER A 1 249 ? 15.619 -30.659 -26.117 1.00 70.44 249 SER A C 1
ATOM 2047 O O . SER A 1 249 ? 16.746 -30.990 -25.755 1.00 70.44 249 SER A O 1
ATOM 2049 N N . CYS A 1 250 ? 14.911 -29.723 -25.461 1.00 65.69 250 CYS A N 1
ATOM 2050 C CA . CYS A 1 250 ? 15.415 -28.881 -24.363 1.00 65.69 250 CYS A CA 1
ATOM 2051 C C . CYS A 1 250 ? 16.721 -28.121 -24.710 1.00 65.69 250 CYS A C 1
ATOM 2053 O O . CYS A 1 250 ? 17.340 -27.484 -23.852 1.00 65.69 250 CYS A O 1
ATOM 2055 N N . MET A 1 251 ? 17.123 -28.144 -25.985 1.00 66.44 251 MET A N 1
ATOM 2056 C CA . MET A 1 251 ? 18.277 -27.437 -26.515 1.00 66.44 251 MET A CA 1
ATOM 2057 C C . MET A 1 251 ? 17.898 -25.980 -26.792 1.00 66.44 251 MET A C 1
ATOM 2059 O O . MET A 1 251 ? 16.734 -25.677 -27.079 1.00 66.44 251 MET A O 1
ATOM 2063 N N . PRO A 1 252 ? 18.853 -25.041 -26.703 1.00 65.19 252 PRO A N 1
ATOM 2064 C CA . PRO A 1 252 ? 18.594 -23.653 -27.052 1.00 65.19 252 PRO A CA 1
ATOM 2065 C C . PRO A 1 252 ? 18.183 -23.558 -28.525 1.00 65.19 252 PRO A C 1
ATOM 2067 O O . PRO A 1 252 ? 18.920 -23.975 -29.418 1.00 65.19 252 PRO A O 1
ATOM 2070 N N . LYS A 1 253 ? 17.008 -22.981 -28.779 1.00 61.84 253 LYS A N 1
ATOM 2071 C CA . LYS A 1 253 ? 16.487 -22.756 -30.123 1.00 61.84 253 LYS A CA 1
ATOM 2072 C C . LYS A 1 253 ? 17.448 -21.844 -30.884 1.00 61.84 253 LYS A C 1
ATOM 2074 O O . LYS A 1 253 ? 17.679 -20.695 -30.500 1.00 61.84 253 LYS A O 1
ATOM 2079 N N . VAL A 1 254 ? 18.007 -22.365 -31.969 1.00 58.72 254 VAL A N 1
ATOM 2080 C CA . VAL A 1 254 ? 18.815 -21.605 -32.922 1.00 58.72 254 VAL A CA 1
ATOM 2081 C C . VAL A 1 254 ? 17.882 -21.027 -33.984 1.00 58.72 254 VAL A C 1
ATOM 2083 O O . VAL A 1 254 ? 17.569 -21.676 -34.974 1.00 58.72 254 VAL A O 1
ATOM 2086 N N . ASP A 1 255 ? 17.365 -19.816 -33.769 1.00 51.53 255 ASP A N 1
ATOM 2087 C CA . ASP A 1 255 ? 16.680 -19.115 -34.859 1.00 51.53 255 ASP A CA 1
ATOM 2088 C C . ASP A 1 255 ? 17.721 -18.656 -35.903 1.00 51.53 255 ASP A C 1
ATOM 2090 O O . ASP A 1 255 ? 18.833 -18.242 -35.577 1.00 51.53 255 ASP A O 1
ATOM 2094 N N . TRP A 1 256 ? 17.346 -18.786 -37.175 1.00 47.56 256 TRP A N 1
ATOM 2095 C CA . TRP A 1 256 ? 18.139 -18.764 -38.415 1.00 47.56 256 TRP A CA 1
ATOM 2096 C C . TRP A 1 256 ? 18.884 -17.452 -38.757 1.00 47.56 256 TRP A C 1
ATOM 2098 O O . TRP A 1 256 ? 19.230 -17.221 -39.913 1.00 47.56 256 TRP A O 1
ATOM 2108 N N . ALA A 1 257 ? 19.167 -16.586 -37.785 1.00 45.88 257 ALA A N 1
ATOM 2109 C CA . ALA A 1 257 ? 19.743 -15.261 -38.015 1.00 45.88 257 ALA A CA 1
ATOM 2110 C C . ALA A 1 257 ? 20.991 -14.973 -37.163 1.00 45.88 257 ALA A C 1
ATOM 2112 O O . ALA A 1 257 ? 21.144 -13.884 -36.624 1.00 45.88 257 ALA A O 1
ATOM 2113 N N . CYS A 1 258 ? 21.929 -15.915 -37.103 1.00 46.72 258 CYS A N 1
ATOM 2114 C CA . CYS A 1 258 ? 23.336 -15.581 -36.881 1.00 46.72 258 CYS A CA 1
ATOM 2115 C C . CYS A 1 258 ? 24.136 -16.083 -38.085 1.00 46.72 258 CYS A C 1
ATOM 2117 O O . CYS A 1 258 ? 24.804 -17.106 -38.020 1.00 46.72 258 CYS A O 1
ATOM 2119 N N . ALA A 1 259 ? 24.066 -15.355 -39.202 1.00 41.06 259 ALA A N 1
ATOM 2120 C CA . ALA A 1 259 ? 25.058 -15.466 -40.272 1.00 41.06 259 ALA A CA 1
ATOM 2121 C C . ALA A 1 259 ? 26.314 -14.649 -39.913 1.00 41.06 259 ALA A C 1
ATOM 2123 O O . ALA A 1 259 ? 26.860 -13.914 -40.730 1.00 41.06 259 ALA A O 1
ATOM 2124 N N . THR A 1 260 ? 26.759 -14.720 -38.661 1.00 47.50 260 THR A N 1
ATOM 2125 C CA . THR A 1 260 ? 28.139 -14.398 -38.322 1.00 47.50 260 THR A CA 1
ATOM 2126 C C . THR A 1 260 ? 28.921 -15.639 -38.725 1.00 47.50 260 THR A C 1
ATOM 2128 O O . THR A 1 260 ? 28.664 -16.714 -38.199 1.00 47.50 260 THR A O 1
ATOM 2131 N N . PHE A 1 261 ? 29.836 -15.526 -39.688 1.00 52.88 261 PHE A N 1
ATOM 2132 C CA . PHE A 1 261 ? 30.719 -16.608 -40.159 1.00 52.88 261 PHE A CA 1
ATOM 2133 C C . PHE A 1 261 ? 31.729 -17.078 -39.080 1.00 52.88 261 PHE A C 1
ATOM 2135 O O . PHE A 1 261 ? 32.884 -17.380 -39.373 1.00 52.88 261 PHE A O 1
ATOM 2142 N N . GLN A 1 262 ? 31.323 -17.086 -37.813 1.00 57.22 262 GLN A N 1
ATOM 2143 C CA . GLN A 1 262 ? 32.090 -17.540 -36.665 1.00 57.22 262 GLN A CA 1
ATOM 2144 C C . GLN A 1 262 ? 31.916 -19.059 -36.543 1.00 57.22 262 GLN A C 1
ATOM 2146 O O . GLN A 1 262 ? 30.808 -19.579 -36.676 1.00 57.22 262 GLN A O 1
ATOM 2151 N N . ARG A 1 263 ? 33.031 -19.780 -36.369 1.00 52.91 263 ARG A N 1
ATOM 2152 C CA . ARG A 1 263 ? 33.046 -21.254 -36.265 1.00 52.91 263 ARG A CA 1
ATOM 2153 C C . ARG A 1 263 ? 32.463 -21.739 -34.937 1.00 52.91 263 ARG A C 1
ATOM 2155 O O . ARG A 1 263 ? 31.961 -22.856 -34.870 1.00 52.91 263 ARG A O 1
ATOM 2162 N N . ASP A 1 264 ? 32.525 -20.887 -33.930 1.00 53.78 264 ASP A N 1
ATOM 2163 C CA . ASP A 1 264 ? 32.030 -21.037 -32.578 1.00 53.78 264 ASP A CA 1
ATOM 2164 C C . ASP A 1 264 ? 31.425 -19.697 -32.136 1.00 53.78 264 ASP A C 1
ATOM 2166 O O . ASP A 1 264 ? 32.007 -18.630 -32.311 1.00 53.78 264 ASP A O 1
ATOM 2170 N N . TYR A 1 265 ? 30.203 -19.741 -31.618 1.00 59.12 265 TYR A N 1
ATOM 2171 C CA . TYR A 1 265 ? 29.539 -18.581 -31.037 1.00 59.12 265 TYR A CA 1
ATOM 2172 C C . TYR A 1 265 ? 29.024 -19.003 -29.669 1.00 59.12 265 TYR A C 1
ATOM 2174 O O . TYR A 1 265 ? 28.063 -19.775 -29.593 1.00 59.12 265 TYR A O 1
ATOM 2182 N N . ASP A 1 266 ? 29.668 -18.523 -28.604 1.00 61.00 266 ASP A N 1
ATOM 2183 C CA . ASP A 1 266 ? 29.112 -18.628 -27.259 1.00 61.00 266 ASP A CA 1
ATOM 2184 C C . ASP A 1 266 ? 28.160 -17.439 -27.023 1.00 61.00 266 ASP A C 1
ATOM 2186 O O . ASP A 1 266 ? 28.607 -16.293 -26.957 1.00 61.00 266 ASP A O 1
ATOM 2190 N N . PRO A 1 267 ? 26.837 -17.665 -26.911 1.00 56.75 267 PRO A N 1
ATOM 2191 C CA . PRO A 1 267 ? 25.868 -16.604 -26.639 1.00 56.75 267 PRO A CA 1
ATOM 2192 C C . PRO A 1 267 ? 26.080 -15.877 -25.303 1.00 56.75 267 PRO A C 1
ATOM 2194 O O . PRO A 1 267 ? 25.528 -14.787 -25.128 1.00 56.75 267 PRO A O 1
ATOM 2197 N N . ASN A 1 268 ? 26.834 -16.462 -24.369 1.00 61.44 268 ASN A N 1
ATOM 2198 C CA . ASN A 1 268 ? 27.103 -15.878 -23.056 1.00 61.44 268 ASN A CA 1
ATOM 2199 C C . ASN A 1 268 ? 28.401 -15.065 -23.015 1.00 61.44 268 ASN A C 1
ATOM 2201 O O . ASN A 1 268 ? 28.580 -14.262 -22.100 1.00 61.44 268 ASN A O 1
ATOM 2205 N N . GLU A 1 269 ? 29.278 -15.218 -24.007 1.00 59.28 269 GLU A N 1
ATOM 2206 C CA . GLU A 1 269 ? 30.476 -14.397 -24.133 1.00 59.28 269 GLU A CA 1
ATOM 2207 C C . GLU A 1 269 ? 30.186 -13.185 -25.026 1.00 59.28 269 GLU A C 1
ATOM 2209 O O . GLU A 1 269 ? 29.775 -13.287 -26.186 1.00 59.28 269 GLU A O 1
ATOM 2214 N N . ASN A 1 270 ? 30.385 -11.984 -24.483 1.00 55.91 270 ASN A N 1
ATOM 2215 C CA . ASN A 1 270 ? 30.307 -10.771 -25.283 1.00 55.91 270 ASN A CA 1
ATOM 2216 C C . ASN A 1 270 ? 31.595 -10.633 -26.101 1.00 55.91 270 ASN A C 1
ATOM 2218 O O . ASN A 1 270 ? 32.594 -10.139 -25.597 1.00 55.91 270 ASN A O 1
ATOM 2222 N N . ALA A 1 271 ? 31.541 -10.959 -27.394 1.00 50.97 271 ALA A N 1
ATOM 2223 C CA . ALA A 1 271 ? 32.672 -10.812 -28.322 1.00 50.97 271 ALA A CA 1
ATOM 2224 C C . ALA A 1 271 ? 33.240 -9.373 -28.448 1.00 50.97 271 ALA A C 1
ATOM 2226 O O . ALA A 1 271 ? 34.267 -9.169 -29.089 1.00 50.97 271 ALA A O 1
ATOM 2227 N N . TRP A 1 272 ? 32.567 -8.372 -27.869 1.00 46.38 272 TRP A N 1
ATOM 2228 C CA . TRP A 1 272 ? 32.950 -6.954 -27.883 1.00 46.38 272 TRP A CA 1
ATOM 2229 C C . TRP A 1 272 ? 33.513 -6.444 -26.547 1.00 46.38 272 TRP A C 1
ATOM 2231 O O . TRP A 1 272 ? 33.932 -5.291 -26.473 1.00 46.38 272 TRP A O 1
ATOM 2241 N N . LEU A 1 273 ? 33.505 -7.273 -25.500 1.00 43.28 273 LEU A N 1
ATOM 2242 C CA . LEU A 1 273 ? 34.197 -7.019 -24.238 1.00 43.28 273 LEU A CA 1
ATOM 2243 C C . LEU A 1 273 ? 35.468 -7.880 -24.236 1.00 43.28 273 LEU A C 1
ATOM 2245 O O . LEU A 1 273 ? 35.415 -9.048 -23.862 1.00 43.28 273 LEU A O 1
ATOM 2249 N N . ILE A 1 274 ? 36.574 -7.307 -24.723 1.00 36.41 274 ILE A N 1
ATOM 2250 C CA . ILE A 1 274 ? 37.940 -7.803 -24.471 1.00 36.41 274 ILE A CA 1
ATOM 2251 C C . ILE A 1 274 ? 38.426 -7.178 -23.166 1.00 36.41 274 ILE A C 1
ATOM 2253 O O . ILE A 1 274 ? 38.213 -5.952 -23.013 1.00 36.41 274 ILE A O 1
#